Protein AF-A0A2M4CZS1-F1 (afdb_monomer_lite)

Organism: Anopheles darlingi (NCBI:txid43151)

Foldseek 3Di:
DDDDDDDDDDDDDDDPDDDDDPPDDPDDDPDPDPVVLVVLVVVVVVLVLVLLVLVLVLCLQQVCPDPSVVDPVSNVVSLVVSQVSVCVQPVPGDSVNSVLVVVLVVVLLVVQVVQQVVQVVVPPPPVRRDDRPPPCNVSNCVNVVVVVCPDDDDDDDDDDDDPDPPPVVVVSNVCVVVVVVVCCVSSVD

Structure (mmCIF, N/CA/C/O backbone):
data_AF-A0A2M4CZS1-F1
#
_entry.id   AF-A0A2M4CZS1-F1
#
loop_
_atom_site.group_PDB
_atom_site.id
_atom_site.type_symbol
_atom_site.label_atom_id
_atom_site.label_alt_id
_atom_site.label_comp_id
_atom_site.label_asym_id
_atom_site.label_entity_id
_atom_site.label_seq_id
_atom_site.pdbx_PDB_ins_code
_atom_site.Cartn_x
_atom_site.Cartn_y
_atom_site.Cartn_z
_atom_site.occupancy
_atom_site.B_iso_or_equiv
_atom_site.auth_seq_id
_atom_site.auth_comp_id
_atom_site.auth_asym_id
_atom_site.auth_atom_id
_atom_site.pdbx_PDB_model_num
ATOM 1 N N . PHE A 1 1 ? -10.534 39.619 77.910 1.00 43.78 1 PHE A N 1
ATOM 2 C CA . PHE A 1 1 ? -9.778 38.602 78.667 1.00 43.78 1 PHE A CA 1
ATOM 3 C C . PHE A 1 1 ? -9.755 37.305 77.876 1.00 43.78 1 PHE A C 1
ATOM 5 O O . PHE A 1 1 ? -10.811 36.725 77.668 1.00 43.78 1 PHE A O 1
ATOM 12 N N . GLY A 1 2 ? -8.582 36.882 77.400 1.00 42.78 2 GLY A N 1
ATOM 13 C CA . GLY A 1 2 ? -8.418 35.609 76.692 1.00 42.78 2 GLY A CA 1
ATOM 14 C C . GLY A 1 2 ? -7.082 35.503 75.950 1.00 42.78 2 GLY A C 1
ATOM 15 O O . GLY A 1 2 ? -6.986 36.039 74.859 1.00 42.78 2 GLY A O 1
ATOM 16 N N . LYS A 1 3 ? -6.108 34.819 76.586 1.00 47.56 3 LYS A N 1
ATOM 17 C CA . LYS A 1 3 ? -5.002 33.984 76.035 1.00 47.56 3 LYS A CA 1
ATOM 18 C C . LYS A 1 3 ? -4.147 34.631 74.917 1.00 47.56 3 LYS A C 1
ATOM 20 O O . LYS A 1 3 ? -4.638 34.819 73.819 1.00 47.56 3 LYS A O 1
ATOM 25 N N . GLN A 1 4 ? -2.895 35.079 75.075 1.00 46.97 4 GLN A N 1
ATOM 26 C CA . GLN A 1 4 ? -1.650 34.471 75.595 1.00 46.97 4 GLN A CA 1
ATOM 27 C C . GLN A 1 4 ? -1.352 33.023 75.151 1.00 46.97 4 GLN A C 1
ATOM 29 O O . GLN A 1 4 ? -2.181 32.141 75.354 1.00 46.97 4 GLN A O 1
ATOM 34 N N . HIS A 1 5 ? -0.105 32.837 74.672 1.00 37.91 5 HIS A N 1
ATOM 35 C CA . HIS A 1 5 ? 0.574 31.661 74.082 1.00 37.91 5 HIS A CA 1
ATOM 36 C C . HIS A 1 5 ? 0.287 31.422 72.584 1.00 37.91 5 HIS A C 1
ATOM 38 O O . HIS A 1 5 ? -0.862 31.385 72.176 1.00 37.91 5 HIS A O 1
ATOM 44 N N . CYS A 1 6 ? 1.287 31.315 71.697 1.00 47.03 6 CYS A N 1
ATOM 45 C CA . CYS A 1 6 ? 2.476 30.465 71.827 1.00 47.03 6 CYS A CA 1
ATOM 46 C C . CYS A 1 6 ? 3.812 31.128 71.438 1.00 47.03 6 CYS A C 1
ATOM 48 O O . CYS A 1 6 ? 3.918 31.905 70.492 1.00 47.03 6 CYS A O 1
ATOM 50 N N . HIS A 1 7 ? 4.832 30.731 72.196 1.00 35.72 7 HIS A N 1
ATOM 51 C CA . HIS A 1 7 ? 6.258 30.931 71.985 1.00 35.72 7 HIS A CA 1
ATOM 52 C C . HIS A 1 7 ? 6.814 30.122 70.799 1.00 35.72 7 HIS A C 1
ATOM 54 O O . HIS A 1 7 ? 6.301 29.060 70.458 1.00 35.72 7 HIS A O 1
ATOM 60 N N . SER A 1 8 ? 7.990 30.570 70.347 1.00 44.62 8 SER A N 1
ATOM 61 C CA . SER A 1 8 ? 9.059 29.779 69.723 1.00 44.62 8 SER A CA 1
ATOM 62 C C . SER A 1 8 ? 8.948 29.502 68.222 1.00 44.62 8 SER A C 1
ATOM 64 O O . SER A 1 8 ? 8.488 28.454 67.784 1.00 44.62 8 SER A O 1
ATOM 66 N N . VAL A 1 9 ? 9.515 30.407 67.423 1.00 47.22 9 VAL A N 1
ATOM 67 C CA . VAL A 1 9 ? 10.174 30.012 66.171 1.00 47.22 9 VAL A CA 1
ATOM 68 C C . VAL A 1 9 ? 11.673 29.969 66.434 1.00 47.22 9 VAL A C 1
ATOM 70 O O . VAL A 1 9 ? 12.367 30.987 66.435 1.00 47.22 9 VAL A O 1
ATOM 73 N N . ALA A 1 10 ? 12.158 28.765 66.732 1.00 53.81 10 ALA A N 1
ATOM 74 C CA . ALA A 1 10 ? 13.575 28.469 66.801 1.00 53.81 10 ALA A CA 1
ATOM 75 C C . ALA A 1 10 ? 14.205 28.733 65.426 1.00 53.81 10 ALA A C 1
ATOM 77 O O . ALA A 1 10 ? 13.889 28.075 64.436 1.00 53.81 10 ALA A O 1
ATOM 78 N N . LYS A 1 11 ? 15.105 29.718 65.375 1.00 53.25 11 LYS A N 1
ATOM 79 C CA . LYS A 1 11 ? 16.061 29.889 64.282 1.00 53.25 11 LYS A CA 1
ATOM 80 C C . LYS A 1 11 ? 17.027 28.708 64.327 1.00 53.25 11 LYS A C 1
ATOM 82 O O . LYS A 1 11 ? 17.933 28.695 65.153 1.00 53.25 11 LYS A O 1
ATOM 87 N N . LEU A 1 12 ? 16.842 27.736 63.442 1.00 52.12 12 LEU A N 1
ATOM 88 C CA . LEU A 1 12 ? 17.902 26.799 63.091 1.00 52.12 12 LEU A CA 1
ATOM 89 C C . LEU A 1 12 ? 18.577 27.318 61.826 1.00 52.12 12 LEU A C 1
ATOM 91 O O . LEU A 1 12 ? 18.019 27.305 60.732 1.00 52.12 12 LEU A O 1
ATOM 95 N N . HIS A 1 13 ? 19.769 27.859 62.037 1.00 48.97 13 HIS A N 1
ATOM 96 C CA . HIS A 1 13 ? 20.718 28.235 61.009 1.00 48.97 13 HIS A CA 1
ATOM 97 C C . HIS A 1 13 ? 21.756 27.110 60.887 1.00 48.97 13 HIS A C 1
ATOM 99 O O . HIS A 1 13 ? 22.272 26.660 61.909 1.00 48.97 13 HIS A O 1
ATOM 105 N N . LEU A 1 14 ? 22.075 26.775 59.628 1.00 41.12 14 LEU A N 1
ATOM 106 C CA . LEU A 1 14 ? 23.218 26.008 59.086 1.00 41.12 14 LEU A CA 1
ATOM 107 C C . LEU A 1 14 ? 23.029 24.491 58.864 1.00 41.12 14 LEU A C 1
ATOM 109 O O . LEU A 1 14 ? 22.363 23.849 59.672 1.00 41.12 14 LEU A O 1
ATOM 113 N N . PRO A 1 15 ? 23.686 23.884 57.842 1.00 49.59 15 PRO A N 1
ATOM 114 C CA . PRO A 1 15 ? 24.534 24.471 56.796 1.00 49.59 15 PRO A CA 1
ATOM 115 C C . PRO A 1 15 ? 24.087 24.179 55.348 1.00 49.59 15 PRO A C 1
ATOM 117 O O . PRO A 1 15 ? 23.401 23.214 55.016 1.00 49.59 15 PRO A O 1
ATOM 120 N N . ILE A 1 16 ? 24.565 25.059 54.475 1.00 56.69 16 ILE A N 1
ATOM 121 C CA . ILE A 1 16 ? 24.580 24.974 53.018 1.00 56.69 16 ILE A CA 1
ATOM 122 C C . ILE A 1 16 ? 25.540 23.842 52.623 1.00 56.69 16 ILE A C 1
ATOM 124 O O . ILE A 1 16 ? 26.728 24.097 52.541 1.00 56.69 16 ILE A O 1
ATOM 128 N N . THR A 1 17 ? 25.056 22.615 52.407 1.00 55.72 17 THR A N 1
ATOM 129 C CA . THR A 1 17 ? 25.733 21.561 51.610 1.00 55.72 17 THR A CA 1
ATOM 130 C C . THR A 1 17 ? 24.801 20.357 51.446 1.00 55.72 17 THR A C 1
ATOM 132 O O . THR A 1 17 ? 24.954 19.362 52.150 1.00 55.72 17 THR A O 1
ATOM 135 N N . ALA A 1 18 ? 23.814 20.425 50.547 1.00 56.03 18 ALA A N 1
ATOM 136 C CA . ALA A 1 18 ? 23.096 19.212 50.132 1.00 56.03 18 ALA A CA 1
ATOM 137 C C . ALA A 1 18 ? 22.335 19.299 48.798 1.00 56.03 18 ALA A C 1
ATOM 139 O O . ALA A 1 18 ? 21.438 18.496 48.604 1.00 56.03 18 ALA A O 1
ATOM 140 N N . VAL A 1 19 ? 22.633 20.212 47.863 1.00 54.72 19 VAL A N 1
ATOM 141 C CA . VAL A 1 19 ? 22.119 20.068 46.481 1.00 54.72 19 VAL A CA 1
ATOM 142 C C . VAL A 1 19 ? 23.099 20.685 45.484 1.00 54.72 19 VAL A C 1
ATOM 144 O O . VAL A 1 19 ? 22.868 21.759 44.939 1.00 54.72 19 VAL A O 1
ATOM 147 N N . PHE A 1 20 ? 24.229 20.020 45.255 1.00 47.03 20 PHE A N 1
ATOM 148 C CA . PHE A 1 20 ? 25.035 20.265 44.058 1.00 47.03 20 PHE A CA 1
ATOM 149 C C . PHE A 1 20 ? 25.823 19.006 43.699 1.00 47.03 20 PHE A C 1
ATOM 151 O O . PHE A 1 20 ? 26.903 18.779 44.228 1.00 47.03 20 PHE A O 1
ATOM 158 N N . CYS A 1 21 ? 25.231 18.159 42.856 1.00 49.62 21 CYS A N 1
ATOM 159 C CA . CYS A 1 21 ? 25.925 17.438 41.783 1.00 49.62 21 CYS A CA 1
ATOM 160 C C . CYS A 1 21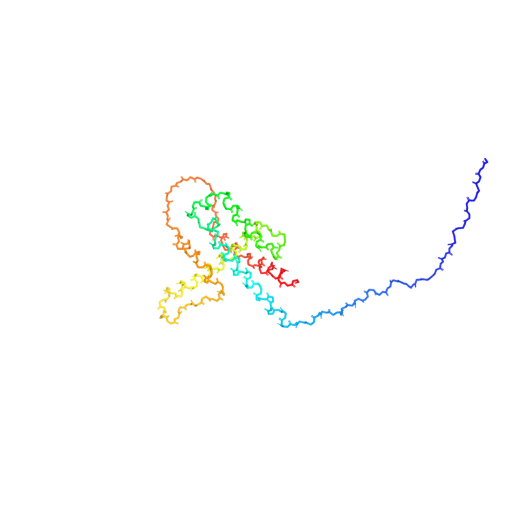 ? 24.897 16.627 40.974 1.00 49.62 21 CYS A C 1
ATOM 162 O O . CYS A 1 21 ? 24.871 15.402 41.016 1.00 49.62 21 CYS A O 1
ATOM 164 N N . LEU A 1 22 ? 24.051 17.299 40.187 1.00 46.72 22 LEU A N 1
ATOM 165 C CA . LEU A 1 22 ? 23.565 16.689 38.943 1.00 46.72 22 LEU A CA 1
ATOM 166 C C . LEU A 1 22 ? 24.654 16.888 37.877 1.00 46.72 22 LEU A C 1
ATOM 168 O O . LEU A 1 22 ? 24.440 17.516 36.845 1.00 46.72 22 LEU A O 1
ATOM 172 N N . GLN A 1 23 ? 25.849 16.359 38.151 1.00 45.16 23 GLN A N 1
ATOM 173 C CA . GLN A 1 23 ? 26.815 16.054 37.110 1.00 45.16 23 GLN A CA 1
ATOM 174 C C . GLN A 1 23 ? 26.411 14.692 36.547 1.00 45.16 23 GLN A C 1
ATOM 176 O O . GLN A 1 23 ? 26.605 13.650 37.165 1.00 45.16 23 GLN A O 1
ATOM 181 N N . THR A 1 24 ? 25.770 14.746 35.384 1.00 53.03 24 THR A N 1
ATOM 182 C CA . THR A 1 24 ? 25.966 13.823 34.262 1.00 53.03 24 THR A CA 1
ATOM 183 C C . THR A 1 24 ? 26.495 12.425 34.610 1.00 53.03 24 THR A C 1
ATOM 185 O O . THR A 1 24 ? 27.705 12.205 34.619 1.00 53.03 24 THR A O 1
ATOM 188 N N . ASN A 1 25 ? 25.598 11.442 34.709 1.00 46.66 25 ASN A N 1
ATOM 189 C CA . ASN A 1 25 ? 25.946 10.066 34.353 1.00 46.66 25 ASN A CA 1
ATOM 190 C C . ASN A 1 25 ? 25.542 9.814 32.893 1.00 46.66 25 ASN A C 1
ATOM 192 O O . ASN A 1 25 ? 24.503 9.239 32.585 1.00 46.66 25 ASN A O 1
ATOM 196 N N . LYS A 1 26 ? 26.411 10.266 31.976 1.00 51.53 26 LYS A N 1
ATOM 197 C CA . LYS A 1 26 ? 26.656 9.551 30.718 1.00 51.53 26 LYS A CA 1
ATOM 198 C C . LYS A 1 26 ? 27.330 8.232 31.099 1.00 51.53 26 LYS A C 1
ATOM 200 O O . LYS A 1 26 ? 28.545 8.214 31.252 1.00 51.53 26 LYS A O 1
ATOM 205 N N . SER A 1 27 ? 26.558 7.171 31.306 1.00 41.12 27 SER A N 1
ATOM 206 C CA . SER A 1 27 ? 26.997 5.764 31.382 1.00 41.12 27 SER A CA 1
ATOM 207 C C . SER A 1 27 ? 25.737 4.919 31.604 1.00 41.12 27 SER A C 1
ATOM 209 O O . SER A 1 27 ? 25.064 5.130 32.599 1.00 41.12 27 SER A O 1
ATOM 211 N N . GLN A 1 28 ? 25.288 4.010 30.744 1.00 44.59 28 GLN A N 1
ATOM 212 C CA . GLN A 1 28 ? 25.847 3.430 29.531 1.00 44.59 28 GLN A CA 1
ATOM 213 C C . GLN A 1 28 ? 24.774 3.416 28.433 1.00 44.59 28 GLN A C 1
ATOM 215 O O . GLN A 1 28 ? 23.658 2.956 28.651 1.00 44.59 28 GLN A O 1
ATOM 220 N N . ILE A 1 29 ? 25.140 3.867 27.233 1.00 49.28 29 ILE A N 1
ATOM 221 C CA . ILE A 1 29 ? 24.498 3.406 25.998 1.00 49.28 29 ILE A CA 1
ATOM 222 C C . ILE A 1 29 ? 24.772 1.894 25.941 1.00 49.28 29 ILE A C 1
ATOM 224 O O . ILE A 1 29 ? 25.952 1.522 25.938 1.00 49.28 29 ILE A O 1
ATOM 228 N N . PRO A 1 30 ? 23.757 1.009 25.945 1.00 45.78 30 PRO A N 1
ATOM 229 C CA . PRO A 1 30 ? 24.005 -0.412 25.786 1.00 45.78 30 PRO A CA 1
ATOM 230 C C . PRO A 1 30 ? 24.612 -0.655 24.410 1.00 45.78 30 PRO A C 1
ATOM 232 O O . PRO A 1 30 ? 24.172 -0.107 23.400 1.00 45.78 30 PRO A O 1
ATOM 235 N N . GLN A 1 31 ? 25.666 -1.459 24.413 1.00 44.09 31 GLN A N 1
ATOM 236 C CA . GLN A 1 31 ? 26.444 -1.859 23.253 1.00 44.09 31 GLN A CA 1
ATOM 237 C C . GLN A 1 31 ? 25.538 -2.250 22.077 1.00 44.09 31 GLN A C 1
ATOM 239 O O . GLN A 1 31 ? 24.692 -3.136 22.185 1.00 44.09 31 GLN A O 1
ATOM 244 N N . ASN A 1 32 ? 25.758 -1.580 20.948 1.00 54.53 32 ASN A N 1
ATOM 245 C CA . ASN A 1 32 ? 25.163 -1.844 19.646 1.00 54.53 32 ASN A CA 1
ATOM 246 C C . ASN A 1 32 ? 25.413 -3.311 19.235 1.00 54.53 32 ASN A C 1
ATOM 248 O O . ASN A 1 32 ? 26.485 -3.652 18.731 1.00 54.53 32 ASN A O 1
ATOM 252 N N . ASN A 1 33 ? 24.442 -4.193 19.490 1.00 56.31 33 ASN A N 1
ATOM 253 C CA . ASN A 1 33 ? 24.575 -5.629 19.269 1.00 56.31 33 ASN A CA 1
ATOM 254 C C . ASN A 1 33 ? 23.971 -5.994 17.902 1.00 56.31 33 ASN A C 1
ATOM 256 O O . ASN A 1 33 ? 22.756 -6.109 17.749 1.00 56.31 33 ASN A O 1
ATOM 260 N N . LYS A 1 34 ? 24.822 -6.190 16.884 1.00 57.84 34 LYS A N 1
ATOM 261 C CA . LYS A 1 34 ? 24.433 -6.529 15.492 1.00 57.84 34 LYS A CA 1
ATOM 262 C C . LYS A 1 34 ? 23.417 -7.683 15.361 1.00 57.84 34 LYS A C 1
ATOM 264 O O . LYS A 1 34 ? 22.728 -7.754 14.345 1.00 57.84 34 LYS A O 1
ATOM 269 N N . MET A 1 35 ? 23.328 -8.584 16.345 1.00 55.78 35 MET A N 1
ATOM 270 C CA . MET A 1 35 ? 22.361 -9.694 16.357 1.00 55.78 35 MET A CA 1
ATOM 271 C C . MET A 1 35 ? 20.910 -9.245 16.576 1.00 55.78 35 MET A C 1
ATOM 273 O O . MET A 1 35 ? 20.012 -9.806 15.954 1.00 55.78 35 MET A O 1
ATOM 277 N N . ASP A 1 36 ? 20.681 -8.213 17.385 1.00 67.75 36 ASP A N 1
ATOM 278 C CA . ASP A 1 36 ? 19.337 -7.725 17.722 1.00 67.75 36 ASP A CA 1
ATOM 279 C C . ASP A 1 36 ? 18.715 -6.932 16.555 1.00 67.75 36 ASP A C 1
ATOM 281 O O . ASP A 1 36 ? 17.579 -7.153 16.133 1.00 67.75 36 ASP A O 1
ATOM 285 N N . GLN A 1 37 ? 19.534 -6.116 15.885 1.00 69.56 37 GLN A N 1
ATOM 286 C CA . GLN A 1 37 ? 19.114 -5.345 14.708 1.00 69.56 37 GLN A CA 1
ATOM 287 C C . GLN A 1 37 ? 18.741 -6.213 13.502 1.00 69.56 37 GLN A C 1
ATOM 289 O O . GLN A 1 37 ? 17.918 -5.807 12.682 1.00 69.56 37 GLN A O 1
ATOM 294 N N . LYS A 1 38 ? 19.348 -7.398 13.358 1.00 79.06 38 LYS A N 1
ATOM 295 C CA . LYS A 1 38 ? 19.010 -8.325 12.270 1.00 79.06 38 LYS A CA 1
ATOM 296 C C . LYS A 1 38 ? 17.605 -8.904 12.458 1.00 79.06 38 LYS A C 1
ATOM 298 O O . LYS A 1 38 ? 16.851 -8.947 11.493 1.00 79.06 38 LYS A O 1
ATOM 303 N N . SER A 1 39 ? 17.264 -9.301 13.685 1.00 81.81 39 SER A N 1
ATOM 304 C CA . SER A 1 39 ? 15.942 -9.840 14.030 1.00 81.81 39 SER A CA 1
ATOM 305 C C . SER A 1 39 ? 14.836 -8.810 13.780 1.00 81.81 39 SER A C 1
ATOM 307 O O . SER A 1 39 ? 13.844 -9.101 13.115 1.00 81.81 39 SER A O 1
ATOM 309 N N . ARG A 1 40 ? 15.070 -7.561 14.202 1.00 80.12 40 ARG A N 1
ATOM 310 C CA . ARG A 1 40 ? 14.132 -6.448 13.999 1.00 80.12 40 ARG A CA 1
ATOM 311 C C . ARG A 1 40 ? 13.870 -6.128 12.526 1.00 80.12 40 ARG A C 1
ATOM 313 O O . ARG A 1 40 ? 12.735 -5.893 12.130 1.00 80.12 40 ARG A O 1
ATOM 320 N N . LYS A 1 41 ? 14.913 -6.135 11.693 1.00 83.81 41 LYS A N 1
ATOM 321 C CA . LYS A 1 41 ? 14.758 -5.915 10.244 1.00 83.81 41 LYS A CA 1
ATOM 322 C C . LYS A 1 41 ? 13.950 -7.024 9.577 1.00 83.81 41 LYS A C 1
ATOM 324 O O . LYS A 1 41 ? 13.241 -6.761 8.610 1.00 83.81 41 LYS A O 1
ATOM 329 N N . GLU A 1 42 ? 14.069 -8.255 10.061 1.00 89.00 42 GLU A N 1
ATOM 330 C CA . GLU A 1 42 ? 13.302 -9.375 9.521 1.00 89.00 42 GLU A CA 1
ATOM 331 C C . GLU A 1 42 ? 11.825 -9.291 9.921 1.00 89.00 42 GLU A C 1
ATOM 333 O O . GLU A 1 42 ? 10.957 -9.485 9.071 1.00 89.00 42 GLU A O 1
ATOM 338 N N . SER A 1 43 ? 11.520 -8.911 11.167 1.00 87.75 43 SER A N 1
ATOM 339 C CA . SER A 1 43 ? 10.132 -8.704 11.599 1.00 87.75 43 SER A CA 1
ATOM 340 C C . SER A 1 43 ? 9.457 -7.548 10.858 1.00 87.75 43 SER A C 1
ATOM 342 O O . SER A 1 43 ? 8.301 -7.672 10.455 1.00 87.75 43 SER A O 1
ATOM 344 N N . GLU A 1 44 ? 10.184 -6.460 10.589 1.00 87.56 44 GLU A N 1
ATOM 345 C CA . GLU A 1 44 ? 9.688 -5.359 9.758 1.00 87.56 44 GLU A CA 1
ATOM 346 C C . GLU A 1 44 ? 9.367 -5.836 8.336 1.00 87.56 44 GLU A C 1
ATOM 348 O O . GLU A 1 44 ? 8.277 -5.582 7.823 1.00 87.56 44 GLU A O 1
ATOM 353 N N . LYS A 1 45 ? 10.284 -6.570 7.694 1.00 90.81 45 LYS A N 1
ATOM 354 C CA . LYS A 1 45 ? 10.036 -7.131 6.358 1.00 90.81 45 LYS A CA 1
ATOM 355 C C . LYS A 1 45 ? 8.807 -8.030 6.343 1.00 90.81 45 LYS A C 1
ATOM 357 O O . LYS A 1 45 ? 7.979 -7.908 5.442 1.00 90.81 45 LYS A O 1
ATOM 362 N N . GLN A 1 46 ? 8.679 -8.905 7.336 1.00 92.38 46 GLN A N 1
ATOM 363 C CA . GLN A 1 46 ? 7.538 -9.802 7.451 1.00 92.38 46 GLN A CA 1
ATOM 364 C C . GLN A 1 46 ? 6.227 -9.021 7.589 1.00 92.38 46 GLN A C 1
ATOM 366 O O . GLN A 1 46 ? 5.272 -9.289 6.861 1.00 92.38 46 GLN A O 1
ATOM 371 N N . PHE A 1 47 ? 6.208 -7.982 8.426 1.00 93.12 47 PHE A N 1
ATOM 372 C CA . PHE A 1 47 ? 5.050 -7.105 8.555 1.00 93.12 47 PHE A CA 1
ATOM 373 C C . PHE A 1 47 ? 4.674 -6.431 7.235 1.00 93.12 47 PHE A C 1
ATOM 375 O O . PHE A 1 47 ? 3.504 -6.430 6.860 1.00 93.12 47 PHE A O 1
ATOM 382 N N . ILE A 1 48 ? 5.646 -5.865 6.512 1.00 93.62 48 ILE A N 1
ATOM 383 C CA . ILE A 1 48 ? 5.379 -5.206 5.228 1.00 93.62 48 ILE A CA 1
ATOM 384 C C . ILE A 1 48 ? 4.777 -6.194 4.224 1.00 93.62 48 ILE A C 1
ATOM 386 O O . ILE A 1 48 ? 3.820 -5.833 3.541 1.00 93.62 48 ILE A O 1
ATOM 390 N N . LYS A 1 49 ? 5.272 -7.437 4.167 1.00 94.56 49 LYS A N 1
ATOM 391 C CA . LYS A 1 49 ? 4.691 -8.480 3.307 1.00 94.56 49 LYS A CA 1
ATOM 392 C C . LYS A 1 49 ? 3.244 -8.778 3.669 1.00 94.56 49 LYS A C 1
ATOM 394 O O . LYS A 1 49 ? 2.381 -8.757 2.798 1.00 94.56 49 LYS A O 1
ATOM 399 N N . GLU A 1 50 ? 2.963 -9.010 4.946 1.00 95.69 50 GLU A N 1
ATOM 400 C CA . GLU A 1 50 ? 1.604 -9.285 5.422 1.00 95.69 50 GLU A CA 1
ATOM 401 C C . GL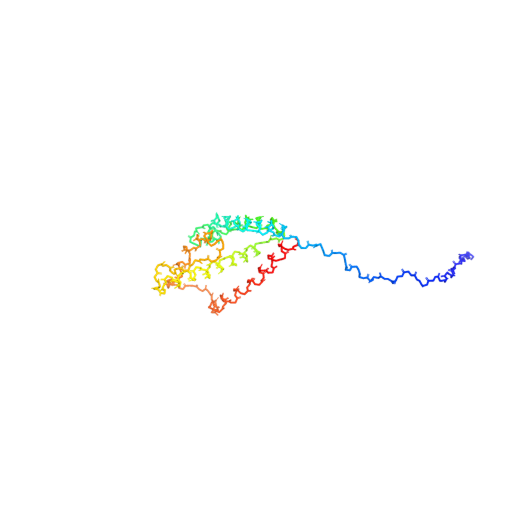U A 1 50 ? 0.663 -8.100 5.189 1.00 95.69 50 GLU A C 1
ATOM 403 O O . GLU A 1 50 ? -0.487 -8.280 4.794 1.00 95.69 50 GLU A O 1
ATOM 408 N N . PHE A 1 51 ? 1.158 -6.877 5.380 1.00 96.38 51 PHE A N 1
ATOM 409 C CA . PHE A 1 51 ? 0.402 -5.660 5.123 1.00 96.38 51 PHE A CA 1
ATOM 410 C C . PHE A 1 51 ? 0.066 -5.505 3.633 1.00 96.38 51 PHE A C 1
ATOM 412 O O . PHE A 1 51 ? -1.071 -5.178 3.294 1.00 96.38 51 PHE A O 1
ATOM 419 N N . ILE A 1 52 ? 1.024 -5.773 2.736 1.00 96.94 52 ILE A N 1
ATOM 420 C CA . ILE A 1 52 ? 0.797 -5.762 1.283 1.00 96.94 52 ILE A CA 1
ATOM 421 C C . ILE A 1 52 ? -0.184 -6.867 0.880 1.00 96.94 52 ILE A C 1
ATOM 423 O O . ILE A 1 52 ? -1.088 -6.609 0.087 1.00 96.94 52 ILE A O 1
ATOM 427 N N . GLN A 1 53 ? -0.060 -8.063 1.454 1.00 97.06 53 GLN A N 1
ATOM 428 C CA . GLN A 1 53 ? -0.970 -9.175 1.189 1.00 97.06 53 GLN A CA 1
ATOM 429 C C . GLN A 1 53 ? -2.409 -8.837 1.603 1.00 97.06 53 GLN A C 1
ATOM 431 O O . GLN A 1 53 ? -3.331 -8.988 0.803 1.00 97.06 53 GLN A O 1
ATOM 436 N N . LEU A 1 54 ? -2.606 -8.291 2.806 1.00 97.50 54 LEU A N 1
ATOM 437 C CA . LEU A 1 54 ? -3.922 -7.842 3.265 1.00 97.50 54 LEU A CA 1
ATOM 438 C C . LEU A 1 54 ? -4.488 -6.733 2.367 1.00 97.50 54 LEU A C 1
ATOM 440 O O . LEU A 1 54 ? -5.679 -6.705 2.062 1.00 97.50 54 LEU A O 1
ATOM 444 N N . TYR A 1 55 ? -3.630 -5.817 1.918 1.00 97.44 55 TYR A N 1
ATOM 445 C CA . TYR A 1 55 ? -4.008 -4.766 0.982 1.00 97.44 55 TYR A CA 1
ATOM 446 C C . TYR A 1 55 ? -4.434 -5.330 -0.382 1.00 97.44 55 TYR A C 1
ATOM 448 O O . TYR A 1 55 ? -5.446 -4.888 -0.929 1.00 97.44 55 TYR A O 1
ATOM 456 N N . ARG A 1 56 ? -3.741 -6.352 -0.898 1.00 96.25 56 ARG A N 1
ATOM 457 C CA . ARG A 1 56 ? -4.113 -7.071 -2.126 1.00 96.25 56 ARG A CA 1
ATOM 458 C C . ARG A 1 56 ? -5.502 -7.702 -2.017 1.00 96.25 56 ARG A C 1
ATOM 460 O O . ARG A 1 56 ? -6.284 -7.606 -2.961 1.00 96.25 56 ARG A O 1
ATOM 467 N N . GLU A 1 57 ? -5.827 -8.278 -0.863 1.00 96.06 57 GLU A N 1
ATOM 468 C CA . GLU A 1 57 ? -7.126 -8.901 -0.555 1.00 96.06 57 GLU A CA 1
ATOM 469 C C . GLU A 1 57 ? -8.282 -7.904 -0.374 1.00 96.06 57 GLU A C 1
ATOM 471 O O . GLU A 1 57 ? -9.434 -8.320 -0.270 1.00 96.06 57 GLU A O 1
ATOM 476 N N . CYS A 1 58 ? -7.994 -6.601 -0.365 1.00 95.81 58 CYS A N 1
ATOM 477 C CA . CYS A 1 58 ? -8.975 -5.529 -0.212 1.00 95.81 58 CYS A CA 1
ATOM 478 C C . CYS A 1 58 ? -9.150 -4.730 -1.523 1.00 95.81 58 CYS A C 1
ATOM 480 O O . CYS A 1 58 ? -8.726 -3.566 -1.592 1.00 95.81 58 CYS A O 1
ATOM 482 N N . PRO A 1 59 ? -9.754 -5.304 -2.587 1.00 94.31 59 PRO A N 1
ATOM 483 C CA . PRO A 1 59 ? -9.947 -4.617 -3.867 1.00 94.31 59 PRO A CA 1
ATOM 484 C C . PRO A 1 59 ? -10.779 -3.333 -3.749 1.00 94.31 59 PRO A C 1
ATOM 486 O O . PRO A 1 59 ? -10.622 -2.433 -4.569 1.00 94.31 59 PRO A O 1
ATOM 489 N N . GLU A 1 60 ? -11.591 -3.190 -2.703 1.00 95.50 60 GLU A N 1
ATOM 490 C CA . GLU A 1 60 ? -12.356 -1.982 -2.374 1.00 95.50 60 GLU A CA 1
ATOM 491 C C . GLU A 1 60 ? -11.464 -0.750 -2.160 1.00 95.50 60 GLU A C 1
ATOM 493 O O . GLU A 1 60 ? -11.915 0.385 -2.294 1.00 95.50 60 GLU A O 1
ATOM 498 N N . VAL A 1 61 ? -10.195 -0.959 -1.796 1.00 94.62 61 VAL A N 1
ATOM 499 C CA . VAL A 1 61 ? -9.249 0.119 -1.482 1.00 94.62 61 VAL A CA 1
ATOM 500 C C . VAL A 1 61 ? -8.442 0.536 -2.707 1.00 94.62 61 VAL A C 1
ATOM 502 O O . VAL A 1 61 ? -8.053 1.699 -2.820 1.00 94.62 61 VAL A O 1
ATOM 505 N N . TRP A 1 62 ? -8.156 -0.399 -3.613 1.00 93.69 62 TRP A N 1
ATOM 506 C CA . TRP A 1 62 ? -7.236 -0.156 -4.723 1.00 93.69 62 TRP A CA 1
ATOM 507 C C . TRP A 1 62 ? -7.885 -0.263 -6.095 1.00 93.69 62 TRP A C 1
ATOM 509 O O . TRP A 1 62 ? -7.636 0.595 -6.933 1.00 93.69 62 TRP A O 1
ATOM 519 N N . LYS A 1 63 ? -8.785 -1.221 -6.327 1.00 92.00 63 LYS A N 1
ATOM 520 C CA . LYS A 1 63 ? -9.343 -1.507 -7.651 1.00 92.00 63 LYS A CA 1
ATOM 521 C C . LYS A 1 63 ? -10.484 -0.549 -8.011 1.00 92.00 63 LYS A C 1
ATOM 523 O O . LYS A 1 63 ? -11.654 -0.878 -7.836 1.00 92.00 63 LYS A O 1
ATOM 528 N N . VAL A 1 64 ? -10.139 0.598 -8.604 1.00 90.12 64 VAL A N 1
ATOM 529 C CA . VAL A 1 64 ? -11.061 1.706 -8.961 1.00 90.12 64 VAL A CA 1
ATOM 530 C C . VAL A 1 64 ? -12.276 1.252 -9.782 1.00 90.12 64 VAL A C 1
ATOM 532 O O . VAL A 1 64 ? -13.382 1.750 -9.594 1.00 90.12 64 VAL A O 1
ATOM 535 N N . LYS A 1 65 ? -12.089 0.276 -10.678 1.00 87.69 65 LYS A N 1
ATOM 536 C CA . LYS A 1 65 ? -13.158 -0.255 -11.541 1.00 87.69 65 LYS A CA 1
ATOM 537 C C . LYS A 1 65 ? -14.111 -1.232 -10.843 1.00 87.69 65 LYS A C 1
ATOM 539 O O . LYS A 1 65 ? -15.104 -1.619 -11.446 1.00 87.69 65 LYS A O 1
ATOM 544 N N . SER A 1 66 ? -13.815 -1.666 -9.619 1.00 88.44 66 SER A N 1
ATOM 545 C CA . SER A 1 66 ? -14.684 -2.591 -8.888 1.00 88.44 66 SER A CA 1
ATOM 546 C C . SER A 1 66 ? -15.880 -1.864 -8.271 1.00 88.44 66 SER A C 1
ATOM 548 O O . SER A 1 66 ? -15.761 -0.730 -7.806 1.00 88.44 66 SER A O 1
ATOM 550 N N . ASP A 1 67 ? -17.029 -2.533 -8.188 1.00 89.69 67 ASP A N 1
ATOM 551 C CA . ASP A 1 67 ? -18.196 -1.972 -7.494 1.00 89.69 67 ASP A CA 1
ATOM 552 C C . ASP A 1 67 ? -17.929 -1.772 -5.997 1.00 89.69 67 ASP A C 1
ATOM 554 O O . ASP A 1 67 ? -18.418 -0.821 -5.389 1.00 89.69 67 ASP A O 1
ATOM 558 N N . GLY A 1 68 ? -17.080 -2.624 -5.412 1.00 87.56 68 GLY A N 1
ATOM 559 C CA . GLY A 1 68 ? -16.630 -2.493 -4.027 1.00 87.56 68 GLY A CA 1
ATOM 560 C C . GLY A 1 68 ? -15.867 -1.196 -3.752 1.00 87.56 68 GLY A C 1
ATOM 561 O O . GLY A 1 68 ? -15.971 -0.661 -2.654 1.00 87.56 68 GLY A O 1
ATOM 562 N N . TYR A 1 69 ? -15.158 -0.647 -4.743 1.00 90.62 69 TYR A N 1
ATOM 563 C CA . TYR A 1 69 ? -14.467 0.637 -4.607 1.00 90.62 69 TYR A CA 1
ATOM 564 C C . TYR A 1 69 ? -15.434 1.824 -4.525 1.00 90.62 69 TYR A C 1
ATOM 566 O O . TYR A 1 69 ? -15.170 2.792 -3.808 1.00 90.62 69 TYR A O 1
ATOM 574 N N . LYS A 1 70 ? -16.566 1.749 -5.238 1.00 90.81 70 LYS A N 1
ATOM 575 C CA . LYS A 1 70 ? -17.618 2.780 -5.227 1.00 90.81 70 LYS A CA 1
ATOM 576 C C . LYS A 1 70 ? -18.432 2.748 -3.931 1.00 90.81 70 LYS A C 1
ATOM 578 O O . LYS A 1 70 ? -18.900 3.789 -3.473 1.00 90.81 70 LYS A O 1
ATOM 583 N N . ASP A 1 71 ? -18.571 1.573 -3.324 1.00 95.38 71 ASP A N 1
ATOM 584 C CA . ASP A 1 71 ? -19.274 1.387 -2.057 1.00 95.38 71 ASP A CA 1
ATOM 585 C C . ASP A 1 71 ? -18.450 1.921 -0.872 1.00 95.38 71 ASP A C 1
ATOM 587 O O . ASP A 1 71 ? -17.446 1.343 -0.444 1.00 95.38 71 ASP A O 1
ATOM 591 N N . ARG A 1 72 ? -18.909 3.042 -0.302 1.00 94.50 72 ARG A N 1
ATOM 592 C CA . ARG A 1 72 ? -18.270 3.686 0.854 1.00 94.50 72 ARG A CA 1
ATOM 593 C C . ARG A 1 72 ? -18.161 2.751 2.060 1.00 94.50 72 ARG A C 1
ATOM 595 O O . ARG A 1 72 ? -17.121 2.750 2.713 1.00 94.50 72 ARG A O 1
ATOM 602 N N . ASN A 1 73 ? -19.195 1.962 2.349 1.00 95.81 73 ASN A N 1
ATOM 603 C CA . ASN A 1 73 ? -19.228 1.114 3.539 1.00 95.81 73 ASN A CA 1
ATOM 604 C C . ASN A 1 73 ? -18.229 -0.034 3.412 1.00 95.81 73 ASN A C 1
ATOM 606 O O . ASN A 1 73 ? -17.476 -0.303 4.347 1.00 95.81 73 ASN A O 1
ATOM 610 N N . LYS A 1 74 ? -18.174 -0.675 2.240 1.00 95.25 74 LYS A N 1
ATOM 611 C CA . LYS A 1 74 ? -17.191 -1.732 1.970 1.00 95.25 74 LYS A CA 1
ATOM 612 C C . LYS A 1 74 ? -15.764 -1.195 2.023 1.00 95.25 74 LYS A C 1
ATOM 614 O O . LYS A 1 74 ? -14.898 -1.811 2.641 1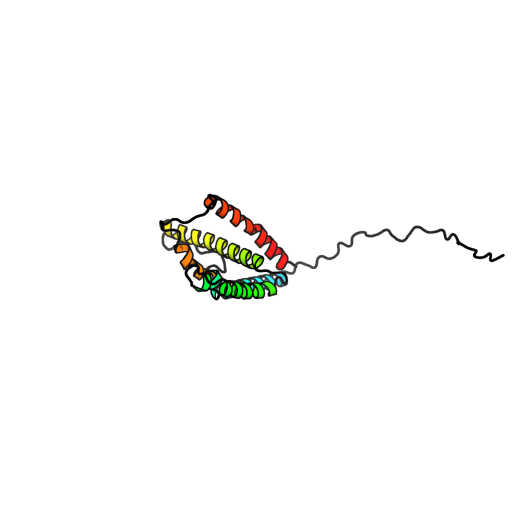.00 95.25 74 LYS A O 1
ATOM 619 N N . ARG A 1 75 ? -15.530 -0.005 1.463 1.00 94.75 75 ARG A N 1
ATOM 620 C CA . ARG A 1 75 ? -14.226 0.659 1.539 1.00 94.75 75 ARG A CA 1
ATOM 621 C C . ARG A 1 75 ? -13.832 0.985 2.979 1.00 94.75 75 ARG A C 1
ATOM 623 O O . ARG A 1 75 ? -12.702 0.711 3.371 1.00 94.75 75 ARG A O 1
ATOM 630 N N . ASP A 1 76 ? -14.743 1.522 3.787 1.00 95.75 76 ASP A N 1
ATOM 631 C CA . ASP A 1 76 ? -14.474 1.823 5.198 1.00 95.75 76 ASP A CA 1
ATOM 632 C C . ASP A 1 76 ? -14.185 0.547 6.016 1.00 95.75 76 ASP A C 1
ATOM 634 O O . ASP A 1 76 ? -13.245 0.535 6.812 1.00 95.75 76 ASP A O 1
ATOM 638 N N . GLN A 1 77 ? -14.896 -0.557 5.755 1.00 96.81 77 GLN A N 1
ATOM 639 C CA . GLN A 1 77 ? -14.604 -1.867 6.354 1.00 96.81 77 GLN A CA 1
ATOM 640 C C . GLN A 1 77 ? -13.226 -2.406 5.949 1.00 96.81 77 GLN A C 1
ATOM 642 O O . GLN A 1 77 ? -12.501 -2.949 6.783 1.00 96.81 77 GLN A O 1
ATOM 647 N N . ALA A 1 78 ? -12.837 -2.247 4.684 1.00 96.94 78 ALA A N 1
ATOM 648 C CA . ALA A 1 78 ? -11.524 -2.660 4.206 1.00 96.94 78 ALA A CA 1
ATOM 649 C C . ALA A 1 78 ? -10.392 -1.833 4.845 1.00 96.94 78 ALA A C 1
ATOM 651 O O . ALA A 1 78 ? -9.403 -2.392 5.322 1.00 96.94 78 ALA A O 1
ATOM 652 N N . TYR A 1 79 ? -10.563 -0.510 4.956 1.00 96.69 79 TYR A N 1
ATOM 653 C CA . TYR A 1 79 ? -9.623 0.342 5.690 1.00 96.69 79 TYR A CA 1
ATOM 654 C C . TYR A 1 79 ? -9.516 -0.047 7.167 1.00 96.69 79 TYR A C 1
ATOM 656 O O . TYR A 1 79 ? -8.414 -0.025 7.706 1.00 96.69 79 TYR A O 1
ATOM 664 N N . LEU A 1 80 ? -10.613 -0.447 7.816 1.00 97.25 80 LEU A N 1
ATOM 665 C CA . LEU A 1 80 ? -10.578 -0.904 9.207 1.00 97.25 80 LEU A CA 1
ATOM 666 C C . LEU A 1 80 ? -9.673 -2.133 9.388 1.00 97.25 80 LEU A C 1
ATOM 668 O O . LEU A 1 80 ? -8.897 -2.175 10.342 1.00 97.25 80 LEU A O 1
ATOM 672 N N . LYS A 1 81 ? -9.707 -3.097 8.457 1.00 97.56 81 LYS A N 1
ATOM 673 C CA . LYS A 1 81 ? -8.795 -4.257 8.475 1.00 97.56 81 LYS A CA 1
ATOM 674 C C . LYS A 1 81 ? -7.330 -3.816 8.412 1.00 97.56 81 LYS A C 1
ATOM 676 O O . LYS A 1 81 ? -6.516 -4.266 9.214 1.00 97.56 81 LYS A O 1
ATOM 681 N N . LEU A 1 82 ? -7.010 -2.897 7.500 1.00 97.12 82 LEU A N 1
ATOM 682 C CA . LEU A 1 82 ? -5.655 -2.364 7.336 1.00 97.12 82 LEU A CA 1
ATOM 683 C C . LEU A 1 82 ? -5.184 -1.565 8.559 1.00 97.12 82 LEU A C 1
ATOM 685 O O . LEU A 1 82 ? -4.029 -1.688 8.961 1.00 97.12 82 LEU A O 1
ATOM 689 N N . VAL A 1 83 ? -6.070 -0.773 9.170 1.00 96.94 83 VAL A N 1
ATOM 690 C CA . VAL A 1 83 ? -5.780 -0.034 10.409 1.00 96.94 83 VAL A CA 1
ATOM 691 C C . VAL A 1 83 ? -5.490 -0.999 11.550 1.00 96.94 83 VAL A C 1
ATOM 693 O O . VAL A 1 83 ? -4.499 -0.820 12.248 1.00 96.94 83 VAL A O 1
ATOM 696 N N . ASN A 1 84 ? -6.296 -2.049 11.716 1.00 96.75 84 ASN A N 1
ATOM 697 C CA . ASN A 1 84 ? -6.063 -3.052 12.755 1.00 96.75 84 ASN A CA 1
ATOM 698 C C . ASN A 1 84 ? -4.704 -3.740 12.588 1.00 96.75 84 ASN A C 1
ATOM 700 O O . ASN A 1 84 ? -4.008 -3.929 13.579 1.00 96.75 84 ASN A O 1
ATOM 704 N N . LYS A 1 85 ? -4.288 -4.029 11.347 1.00 94.81 85 LYS A N 1
ATOM 705 C CA . LYS A 1 85 ? -2.946 -4.558 11.076 1.00 94.81 85 LYS A CA 1
ATOM 706 C C . LYS A 1 85 ? -1.853 -3.546 11.430 1.00 94.81 85 LYS A C 1
ATOM 708 O O . LYS A 1 85 ? -0.867 -3.908 12.057 1.00 94.81 85 LYS A O 1
ATOM 713 N N . MET A 1 86 ? -2.031 -2.267 11.089 1.00 91.69 86 MET A N 1
ATOM 714 C CA . MET A 1 86 ? -1.075 -1.208 11.448 1.00 91.69 86 MET A CA 1
ATOM 715 C C . MET A 1 86 ? -0.940 -1.022 12.969 1.00 91.69 86 MET A C 1
ATOM 717 O O . MET A 1 86 ? 0.152 -0.736 13.460 1.00 91.69 86 MET A O 1
ATOM 721 N N . LYS A 1 87 ? -2.027 -1.243 13.718 1.00 92.56 87 LYS A N 1
ATOM 722 C CA . LYS A 1 87 ? -2.055 -1.138 15.183 1.00 92.56 87 LYS A CA 1
ATOM 723 C C . LYS A 1 87 ? -1.206 -2.162 15.923 1.00 92.56 87 LYS A C 1
ATOM 725 O O . LYS A 1 87 ? -0.906 -1.942 17.091 1.00 92.56 87 LYS A O 1
ATOM 730 N N . GLU A 1 88 ? -0.783 -3.235 15.257 1.00 89.19 88 GLU A N 1
ATOM 731 C CA . GLU A 1 88 ? 0.206 -4.166 15.812 1.00 89.19 88 GLU A CA 1
ATOM 732 C C . GLU A 1 88 ? 1.561 -3.477 16.075 1.00 89.19 88 GLU A C 1
ATOM 734 O O . GLU A 1 88 ? 2.297 -3.916 16.954 1.00 89.19 88 GLU A O 1
ATOM 739 N N . PHE A 1 89 ? 1.866 -2.384 15.360 1.00 82.75 89 PHE A N 1
ATOM 740 C CA . PHE A 1 89 ? 3.092 -1.592 15.528 1.00 82.75 89 PHE A CA 1
ATOM 741 C C . PHE A 1 89 ? 2.840 -0.203 16.107 1.00 82.75 89 PHE A C 1
ATOM 743 O O . PHE A 1 89 ? 3.574 0.227 16.991 1.00 82.75 89 PHE A O 1
ATOM 750 N N . ASP A 1 90 ? 1.811 0.496 15.624 1.00 84.81 90 ASP A N 1
ATOM 751 C CA . ASP A 1 90 ? 1.426 1.815 16.126 1.00 84.81 90 ASP A CA 1
ATOM 752 C C . ASP A 1 90 ? 0.006 1.767 16.705 1.00 84.81 90 ASP A C 1
ATOM 754 O O . ASP A 1 90 ? -0.964 1.885 15.951 1.00 84.81 90 ASP A O 1
ATOM 758 N N . PRO A 1 91 ? -0.157 1.643 18.034 1.00 90.50 91 PRO A N 1
ATOM 759 C CA . PRO A 1 91 ? -1.471 1.625 18.676 1.00 90.50 91 PRO A CA 1
ATOM 760 C C . PRO A 1 91 ? -2.349 2.844 18.344 1.00 90.50 91 PRO A C 1
ATOM 762 O O . PRO A 1 91 ? -3.580 2.747 18.386 1.00 90.50 91 PRO A O 1
ATOM 765 N N . CYS A 1 92 ? -1.732 3.976 17.986 1.00 88.31 92 CYS A N 1
ATOM 766 C CA . CYS A 1 92 ? -2.401 5.217 17.608 1.00 88.31 92 CYS A CA 1
ATOM 767 C C . CYS A 1 92 ? -2.721 5.301 16.107 1.00 88.31 92 CYS A C 1
ATOM 769 O O . CYS A 1 92 ? -3.269 6.311 15.665 1.00 88.31 92 CYS A O 1
ATOM 771 N N . ALA A 1 93 ? -2.416 4.262 15.321 1.00 91.31 93 ALA A N 1
ATOM 772 C CA . ALA A 1 93 ? -2.656 4.259 13.888 1.00 91.31 93 ALA A CA 1
ATOM 773 C C . ALA A 1 93 ? -4.134 4.485 13.558 1.00 91.31 93 ALA A C 1
ATOM 775 O O . ALA A 1 93 ? -5.039 3.819 14.077 1.00 91.31 93 ALA A O 1
ATOM 776 N N . ASP A 1 94 ? -4.357 5.397 12.618 1.00 92.31 94 ASP A N 1
ATOM 777 C CA . ASP A 1 94 ? -5.663 5.732 12.086 1.00 92.31 94 ASP A CA 1
ATOM 778 C C . ASP A 1 94 ? -5.724 5.493 10.566 1.00 92.31 94 ASP A C 1
ATOM 780 O O . ASP A 1 94 ? -4.790 4.998 9.918 1.00 92.31 94 ASP A O 1
ATOM 784 N N . LYS A 1 95 ? -6.868 5.837 9.970 1.00 93.56 95 LYS A N 1
ATOM 785 C CA . LYS A 1 95 ? -7.079 5.707 8.525 1.00 93.56 95 LYS A CA 1
ATOM 786 C C . LYS A 1 95 ? -6.104 6.574 7.716 1.00 93.56 95 LYS A C 1
ATOM 788 O O . LYS A 1 95 ? -5.738 6.182 6.607 1.00 93.56 95 LYS A O 1
ATOM 793 N N . ASN A 1 96 ? -5.676 7.722 8.244 1.00 90.00 96 ASN A N 1
ATOM 794 C CA . ASN A 1 96 ? -4.753 8.626 7.566 1.00 90.00 96 ASN A CA 1
ATOM 795 C C . ASN A 1 96 ? -3.332 8.046 7.520 1.00 90.00 96 ASN A C 1
ATOM 797 O O . ASN A 1 96 ? -2.703 8.051 6.459 1.00 90.00 96 ASN A O 1
ATOM 801 N N . THR A 1 97 ? -2.864 7.450 8.619 1.00 89.44 97 THR A N 1
ATOM 802 C CA . THR A 1 97 ? -1.601 6.700 8.684 1.00 89.44 97 THR A CA 1
ATOM 803 C C . THR A 1 97 ? -1.564 5.597 7.628 1.00 89.44 97 THR A C 1
ATOM 805 O O . THR A 1 97 ? -0.612 5.496 6.849 1.00 89.44 97 THR A O 1
ATOM 808 N N . VAL A 1 98 ? -2.635 4.803 7.532 1.00 93.50 98 VAL A N 1
ATOM 809 C CA . VAL A 1 98 ? -2.759 3.744 6.518 1.00 93.50 98 VAL A CA 1
ATOM 810 C C . VAL A 1 98 ? -2.787 4.318 5.103 1.00 93.50 98 VAL A C 1
ATOM 812 O O . VAL A 1 98 ? -2.074 3.825 4.232 1.00 93.50 98 VAL A O 1
ATOM 815 N N . SER A 1 99 ? -3.578 5.364 4.855 1.00 91.38 99 SER A N 1
ATOM 816 C CA . SER A 1 99 ? -3.651 6.016 3.541 1.00 91.38 99 SER A CA 1
ATOM 817 C C . SER A 1 99 ? -2.276 6.516 3.085 1.00 91.38 99 SER A C 1
ATOM 819 O O . SER A 1 99 ? -1.835 6.233 1.969 1.00 91.38 99 SER A O 1
ATOM 821 N N . THR A 1 100 ? -1.548 7.168 3.992 1.00 89.94 100 THR A N 1
ATOM 822 C CA . THR A 1 100 ? -0.188 7.665 3.760 1.00 89.94 100 THR A CA 1
ATOM 823 C C . THR A 1 100 ? 0.776 6.520 3.450 1.00 89.94 100 THR A C 1
ATOM 825 O O . THR A 1 100 ? 1.535 6.596 2.481 1.00 89.94 100 THR A O 1
ATOM 828 N N . LYS A 1 101 ? 0.702 5.413 4.205 1.00 90.44 101 LYS A N 1
ATOM 829 C CA . LYS A 1 101 ? 1.491 4.201 3.940 1.00 90.44 101 LYS A CA 1
ATOM 830 C C . LYS A 1 101 ? 1.233 3.651 2.539 1.00 90.44 101 LYS A C 1
ATOM 832 O O . LYS A 1 101 ? 2.183 3.389 1.802 1.00 90.44 101 LYS A O 1
ATOM 837 N N . LEU A 1 102 ? -0.035 3.477 2.170 1.00 94.75 102 LEU A N 1
ATOM 838 C CA . LEU A 1 102 ? -0.419 2.945 0.863 1.00 94.75 102 LEU A CA 1
ATOM 839 C C . LEU A 1 102 ? 0.064 3.846 -0.273 1.00 94.75 102 LEU A C 1
ATOM 841 O O . LEU A 1 102 ? 0.575 3.346 -1.272 1.00 94.75 102 LEU A O 1
ATOM 845 N N . ASN A 1 103 ? -0.044 5.165 -0.116 1.00 89.69 103 ASN A N 1
ATOM 846 C CA . ASN A 1 103 ? 0.452 6.114 -1.108 1.00 89.69 103 ASN A CA 1
ATOM 847 C C . ASN A 1 103 ? 1.972 6.014 -1.277 1.00 89.69 103 ASN A C 1
ATOM 849 O O . ASN A 1 103 ? 2.447 5.941 -2.406 1.00 89.69 103 ASN A O 1
ATOM 853 N N . SER A 1 104 ? 2.729 5.906 -0.182 1.00 89.56 104 SER A N 1
ATOM 854 C CA . SER A 1 104 ? 4.182 5.695 -0.239 1.00 89.56 104 SER A CA 1
ATOM 855 C C . SER A 1 104 ? 4.564 4.397 -0.968 1.00 89.56 104 SER A C 1
ATOM 857 O O . SER A 1 104 ? 5.434 4.409 -1.849 1.00 89.56 104 SER A O 1
ATOM 859 N N . LEU A 1 105 ? 3.873 3.288 -0.667 1.00 92.94 105 LEU A N 1
ATOM 860 C CA . LEU A 1 105 ? 4.076 1.998 -1.339 1.00 92.94 105 LEU A CA 1
ATOM 861 C C . LEU A 1 105 ? 3.801 2.102 -2.844 1.00 92.94 105 LEU A C 1
ATOM 863 O O . LEU A 1 105 ? 4.648 1.717 -3.650 1.00 92.94 105 LEU A O 1
ATOM 867 N N . ARG A 1 106 ? 2.659 2.687 -3.229 1.00 92.19 106 ARG A N 1
ATOM 868 C CA . ARG A 1 106 ? 2.279 2.896 -4.636 1.00 92.19 106 ARG A CA 1
ATOM 869 C C . ARG A 1 106 ? 3.297 3.762 -5.370 1.00 92.19 106 ARG A C 1
ATOM 871 O O . ARG A 1 106 ? 3.750 3.385 -6.444 1.00 92.19 106 ARG A O 1
ATOM 878 N N . SER A 1 107 ? 3.693 4.897 -4.795 1.00 88.50 107 SER A N 1
ATOM 879 C CA . SER A 1 107 ? 4.672 5.797 -5.415 1.00 88.50 107 SER A CA 1
ATOM 880 C C . SER A 1 107 ? 6.029 5.122 -5.600 1.00 88.50 107 SER A C 1
ATOM 882 O O . SER A 1 107 ? 6.675 5.305 -6.629 1.00 88.50 107 SER A O 1
ATOM 884 N N . THR A 1 108 ? 6.458 4.304 -4.636 1.00 89.94 108 THR A N 1
ATOM 885 C CA . THR A 1 108 ? 7.704 3.534 -4.748 1.00 89.94 108 THR A CA 1
ATOM 886 C C . THR A 1 108 ? 7.616 2.479 -5.844 1.00 89.94 108 THR A C 1
ATOM 888 O O . THR A 1 108 ? 8.501 2.431 -6.696 1.00 89.94 108 THR A O 1
ATOM 891 N N . TYR A 1 109 ? 6.525 1.714 -5.890 1.00 93.75 109 TYR A N 1
ATOM 892 C CA . TYR A 1 109 ? 6.284 0.733 -6.947 1.00 93.75 109 TYR A CA 1
ATOM 893 C C . TYR A 1 109 ? 6.252 1.374 -8.341 1.00 93.75 109 TYR A C 1
ATOM 895 O O . TYR A 1 109 ? 6.939 0.901 -9.238 1.00 93.75 109 TYR A O 1
ATOM 903 N N . ARG A 1 110 ? 5.553 2.504 -8.522 1.00 92.56 110 ARG A N 1
ATOM 904 C CA . ARG A 1 110 ? 5.495 3.231 -9.806 1.00 92.56 110 ARG A CA 1
ATOM 905 C C . ARG A 1 110 ? 6.865 3.651 -10.322 1.00 92.56 110 ARG A C 1
ATOM 907 O O . ARG A 1 110 ? 7.142 3.507 -11.511 1.00 92.56 110 ARG A O 1
ATOM 914 N N . ARG A 1 111 ? 7.729 4.171 -9.442 1.00 91.06 111 ARG A N 1
ATOM 915 C CA . ARG A 1 111 ? 9.097 4.566 -9.818 1.00 91.06 111 ARG A CA 1
ATOM 916 C C . ARG A 1 111 ? 9.917 3.366 -10.279 1.00 91.06 111 ARG A C 1
ATOM 918 O O . ARG A 1 111 ? 10.627 3.473 -11.272 1.00 91.06 111 ARG A O 1
ATOM 925 N N . GLU A 1 112 ? 9.811 2.241 -9.579 1.00 92.38 112 GLU A N 1
ATOM 926 C CA . GLU A 1 112 ? 10.494 1.002 -9.964 1.00 92.38 112 GLU A CA 1
ATOM 927 C C . GLU A 1 112 ? 9.947 0.443 -11.282 1.00 92.38 112 GLU A C 1
ATOM 929 O O . GLU A 1 112 ? 10.717 0.158 -12.195 1.00 92.38 112 GLU A O 1
ATOM 934 N N . LEU A 1 113 ? 8.622 0.395 -11.435 1.00 92.00 113 LEU A N 1
ATOM 935 C CA . LEU A 1 113 ? 7.950 -0.050 -12.654 1.00 92.00 113 LEU A CA 1
ATOM 936 C C . LEU A 1 113 ? 8.348 0.800 -13.869 1.00 92.00 113 LEU A C 1
ATOM 938 O O . LEU A 1 113 ? 8.555 0.267 -14.958 1.00 92.00 113 LEU A O 1
ATOM 942 N N . LYS A 1 114 ? 8.504 2.117 -13.689 1.00 90.81 114 LYS A N 1
ATOM 943 C CA . LYS A 1 114 ? 9.008 3.013 -14.735 1.00 90.81 114 LYS A CA 1
ATOM 944 C C . LYS A 1 114 ? 10.416 2.617 -15.190 1.00 90.81 114 LYS A C 1
ATOM 946 O O . LYS A 1 114 ? 10.624 2.482 -16.388 1.00 90.81 114 LYS A O 1
ATOM 951 N N . LYS A 1 115 ? 11.354 2.364 -14.268 1.00 91.12 115 LYS A N 1
ATOM 952 C CA . LYS A 1 115 ? 12.726 1.935 -14.617 1.00 91.12 115 LYS A CA 1
ATOM 953 C C . LYS A 1 115 ? 12.732 0.635 -15.422 1.00 91.12 115 LYS A C 1
ATOM 955 O O . LYS A 1 115 ? 13.459 0.530 -16.406 1.00 91.12 115 LYS A O 1
ATOM 960 N N . VAL A 1 116 ? 11.894 -0.329 -15.031 1.00 90.31 116 VAL A N 1
ATOM 961 C CA . VAL A 1 116 ? 11.728 -1.589 -15.772 1.00 90.31 116 VAL A CA 1
ATOM 962 C C . VAL A 1 116 ? 11.251 -1.304 -17.196 1.00 90.31 116 VAL A C 1
ATOM 964 O O . VAL A 1 116 ? 11.898 -1.727 -18.153 1.00 90.31 116 VAL A O 1
ATOM 967 N N . ARG A 1 117 ? 10.172 -0.528 -17.355 1.00 89.56 117 ARG A N 1
ATOM 968 C CA . ARG A 1 117 ? 9.615 -0.175 -18.673 1.00 89.56 117 ARG A CA 1
ATOM 969 C C . ARG A 1 117 ? 10.607 0.602 -19.547 1.00 89.56 117 ARG A C 1
ATOM 971 O O . ARG A 1 117 ? 10.729 0.304 -20.733 1.00 89.56 117 ARG A O 1
ATOM 978 N N . ASP A 1 118 ? 11.331 1.560 -18.973 1.00 88.25 118 ASP A N 1
ATOM 979 C CA . ASP A 1 118 ? 12.321 2.373 -19.688 1.00 88.25 118 ASP A CA 1
ATOM 980 C C . ASP A 1 118 ? 13.500 1.513 -20.181 1.00 88.25 118 ASP A C 1
ATOM 982 O O . ASP A 1 118 ? 13.968 1.694 -21.310 1.00 88.25 118 ASP A O 1
ATOM 986 N N . SER A 1 119 ? 13.930 0.520 -19.389 1.00 88.19 119 SER A N 1
ATOM 987 C CA . SER A 1 119 ? 14.967 -0.434 -19.810 1.00 88.19 119 SER A CA 1
ATOM 988 C C . SER A 1 119 ? 14.522 -1.300 -20.992 1.00 88.19 119 SER A C 1
ATOM 990 O O . SER A 1 119 ? 15.287 -1.489 -21.932 1.00 88.19 119 SER A O 1
ATOM 992 N N . MET A 1 120 ? 13.255 -1.733 -21.012 1.00 85.38 120 MET A N 1
ATOM 993 C CA . MET A 1 120 ? 12.688 -2.508 -22.123 1.00 85.38 120 MET A CA 1
ATOM 994 C C . MET A 1 120 ? 12.565 -1.674 -23.407 1.00 85.38 120 MET A C 1
ATOM 996 O O . MET A 1 120 ? 12.781 -2.180 -24.505 1.00 85.38 120 MET A O 1
ATOM 1000 N N . ARG A 1 121 ? 12.218 -0.384 -23.288 1.00 83.31 121 ARG A N 1
ATOM 1001 C CA . ARG A 1 121 ? 12.018 0.512 -24.440 1.00 83.31 121 ARG A CA 1
ATOM 1002 C C . ARG A 1 121 ? 13.323 0.917 -25.125 1.00 83.31 121 ARG A C 1
ATOM 1004 O O . ARG A 1 121 ? 13.306 1.219 -26.315 1.00 83.31 121 ARG A O 1
ATOM 1011 N N . SER A 1 122 ? 14.434 0.932 -24.394 1.00 76.69 122 SER A N 1
ATOM 1012 C CA . SER A 1 122 ? 15.721 1.437 -24.891 1.00 76.69 122 SER A CA 1
ATOM 1013 C C . SER A 1 122 ? 16.406 0.510 -25.910 1.00 76.69 122 SER A C 1
ATOM 1015 O O . SER A 1 122 ? 17.483 0.840 -26.394 1.00 76.69 122 SER A O 1
ATOM 1017 N N . GLY A 1 123 ? 15.784 -0.622 -26.277 1.00 64.25 123 GLY A N 1
ATOM 1018 C CA . GLY A 1 123 ? 16.244 -1.501 -27.363 1.00 64.25 123 GLY A CA 1
ATOM 1019 C C . GLY A 1 123 ? 17.565 -2.216 -27.081 1.00 64.25 123 GLY A C 1
ATOM 1020 O O . GLY A 1 123 ? 18.173 -2.777 -27.990 1.00 64.25 123 GLY A O 1
ATOM 1021 N N . ILE A 1 124 ? 18.014 -2.179 -25.830 1.00 61.75 124 ILE A N 1
ATOM 1022 C CA . ILE A 1 124 ? 19.198 -2.884 -25.366 1.00 61.75 124 ILE A CA 1
ATOM 1023 C C . ILE A 1 124 ? 18.856 -4.381 -25.359 1.00 61.75 124 ILE A C 1
ATOM 1025 O O . ILE A 1 124 ? 17.728 -4.748 -25.024 1.00 61.75 124 ILE A O 1
ATOM 1029 N N . GLY A 1 125 ? 19.776 -5.235 -25.820 1.00 61.53 125 GLY A N 1
ATOM 1030 C CA . GLY A 1 125 ? 19.547 -6.678 -25.953 1.00 61.53 125 GLY A CA 1
ATOM 1031 C C . GLY A 1 125 ? 18.950 -7.298 -24.683 1.00 61.53 125 GLY A C 1
ATOM 1032 O O . GLY A 1 125 ? 19.144 -6.783 -23.585 1.00 61.53 125 GLY A O 1
ATOM 1033 N N . SER A 1 126 ? 18.221 -8.408 -24.827 1.00 61.72 126 SER A N 1
ATOM 1034 C CA . SER A 1 126 ? 17.440 -9.061 -23.757 1.00 61.72 126 SER A CA 1
ATOM 1035 C C . SER A 1 126 ? 18.194 -9.334 -22.446 1.00 61.72 126 SER A C 1
ATOM 1037 O O . SER A 1 126 ? 17.551 -9.540 -21.420 1.00 61.72 126 SER A O 1
ATOM 1039 N N . ASP A 1 127 ? 19.527 -9.307 -22.470 1.00 62.59 127 ASP A N 1
ATOM 1040 C CA . ASP A 1 127 ? 20.400 -9.511 -21.313 1.00 62.59 127 ASP A CA 1
ATOM 1041 C C . ASP A 1 127 ? 20.574 -8.262 -20.417 1.00 62.59 127 ASP A C 1
ATOM 1043 O O . ASP A 1 127 ? 21.158 -8.370 -19.341 1.00 62.59 127 ASP A O 1
ATOM 1047 N N . GLU A 1 128 ? 20.043 -7.089 -20.798 1.00 73.75 128 GLU A N 1
ATOM 1048 C CA . GLU A 1 128 ? 20.216 -5.820 -20.057 1.00 73.75 128 GLU A CA 1
ATOM 1049 C C . GLU A 1 128 ? 18.906 -5.215 -19.506 1.00 73.75 128 GLU A C 1
ATOM 1051 O O . GLU A 1 128 ? 18.842 -4.031 -19.162 1.00 73.75 128 GLU A O 1
ATOM 1056 N N . VAL A 1 129 ? 17.834 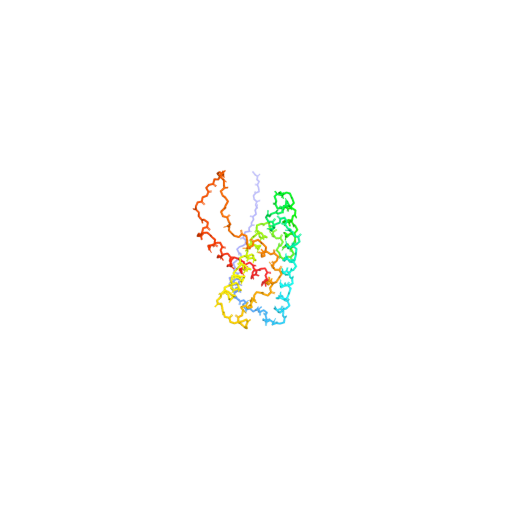-6.004 -19.387 1.00 83.06 129 VAL A N 1
ATOM 1057 C CA . VAL A 1 129 ? 16.587 -5.522 -18.766 1.00 83.06 129 VAL A CA 1
ATOM 1058 C C . VAL A 1 129 ? 16.817 -5.236 -17.279 1.00 83.06 129 VAL A C 1
ATOM 1060 O O . VAL A 1 129 ? 17.338 -6.068 -16.534 1.00 83.06 129 VAL A O 1
ATOM 1063 N N . TYR A 1 130 ? 16.393 -4.056 -16.824 1.00 90.00 130 TYR A N 1
ATOM 1064 C CA . TYR A 1 130 ? 16.534 -3.640 -15.433 1.00 90.00 130 TYR A CA 1
ATOM 1065 C C . TYR A 1 130 ? 15.757 -4.567 -14.492 1.00 90.00 130 TYR A C 1
ATOM 1067 O O . TYR A 1 130 ? 14.546 -4.750 -14.633 1.00 90.00 130 TYR A O 1
ATOM 1075 N N . VAL A 1 131 ? 16.452 -5.082 -13.475 1.00 90.38 131 VAL A N 1
ATOM 1076 C CA . VAL A 1 131 ? 15.856 -5.855 -12.382 1.00 90.38 131 VAL A CA 1
ATOM 1077 C C . VAL A 1 131 ? 15.529 -4.909 -11.215 1.00 90.38 131 VAL A C 1
ATOM 1079 O O . VAL A 1 131 ? 16.442 -4.253 -10.702 1.00 90.38 131 VAL A O 1
ATOM 1082 N N . PRO A 1 132 ? 14.260 -4.833 -10.761 1.00 92.44 132 PRO A N 1
ATOM 1083 C CA . PRO A 1 132 ? 13.863 -4.016 -9.614 1.00 92.44 132 PRO A CA 1
ATOM 1084 C C . PRO A 1 132 ? 14.693 -4.307 -8.366 1.00 92.44 132 PRO A C 1
ATOM 1086 O O . PRO A 1 132 ? 14.864 -5.462 -7.977 1.00 92.44 132 PRO A O 1
ATOM 1089 N N . SER A 1 133 ? 15.158 -3.258 -7.686 1.00 91.00 133 SER A N 1
ATOM 1090 C CA . SER A 1 133 ? 15.877 -3.409 -6.410 1.00 91.00 133 SER A CA 1
ATOM 1091 C C . SER A 1 133 ? 14.938 -3.473 -5.200 1.00 91.00 133 SER A C 1
ATOM 1093 O O . SER A 1 133 ? 15.353 -3.823 -4.091 1.00 91.00 133 SER A O 1
ATOM 1095 N N . LEU A 1 134 ? 13.662 -3.139 -5.398 1.00 91.69 134 LEU A N 1
ATOM 1096 C CA . LEU A 1 134 ? 12.633 -3.172 -4.369 1.00 91.69 134 LEU A CA 1
ATOM 1097 C C . LEU A 1 134 ? 12.268 -4.616 -4.003 1.00 91.69 134 LEU A C 1
ATOM 1099 O O . LEU A 1 134 ? 11.668 -5.346 -4.785 1.00 91.69 134 LEU A O 1
ATOM 1103 N N . TRP A 1 135 ? 12.585 -5.022 -2.775 1.00 94.56 135 TRP A N 1
ATOM 1104 C CA . TRP A 1 135 ? 12.487 -6.423 -2.353 1.00 94.56 135 TRP A CA 1
ATOM 1105 C C . TRP A 1 135 ? 11.051 -6.986 -2.292 1.00 94.56 135 TRP A C 1
ATOM 1107 O O . TRP A 1 135 ? 10.891 -8.202 -2.342 1.00 94.56 135 TRP A O 1
ATOM 1117 N N . TYR A 1 136 ? 10.026 -6.129 -2.207 1.00 94.00 136 TYR A N 1
ATOM 1118 C CA . TYR A 1 136 ? 8.596 -6.488 -2.287 1.00 94.00 136 TYR A CA 1
ATOM 1119 C C . TYR A 1 136 ? 7.953 -6.081 -3.622 1.00 94.00 136 TYR A C 1
ATOM 1121 O O . TYR A 1 136 ? 6.736 -5.929 -3.711 1.00 94.00 136 TYR A O 1
ATOM 1129 N N . TYR A 1 137 ? 8.750 -5.849 -4.671 1.00 94.75 137 TYR A N 1
ATOM 1130 C CA . TYR A 1 137 ? 8.237 -5.396 -5.968 1.00 94.75 137 TYR A CA 1
ATOM 1131 C C . TYR A 1 137 ? 7.141 -6.319 -6.518 1.00 94.75 137 TYR A C 1
ATOM 1133 O O . TYR A 1 137 ? 6.061 -5.847 -6.868 1.00 94.75 137 TYR A O 1
ATOM 1141 N N . ASN A 1 138 ? 7.396 -7.631 -6.516 1.00 94.94 138 ASN A N 1
ATOM 1142 C CA . ASN A 1 138 ? 6.459 -8.635 -7.026 1.00 94.94 138 ASN A CA 1
ATOM 1143 C C . ASN A 1 138 ? 5.165 -8.708 -6.199 1.00 94.94 138 ASN A C 1
ATOM 1145 O O . ASN A 1 138 ? 4.105 -9.006 -6.744 1.00 94.94 138 ASN A O 1
ATOM 1149 N N . ASP A 1 139 ? 5.225 -8.389 -4.903 1.00 96.00 139 ASP A N 1
ATOM 1150 C CA . ASP A 1 139 ? 4.052 -8.415 -4.023 1.00 96.00 139 ASP A CA 1
ATOM 1151 C C . ASP A 1 139 ? 3.041 -7.309 -4.392 1.00 96.00 139 ASP A C 1
ATOM 1153 O O . ASP A 1 139 ? 1.846 -7.447 -4.135 1.00 96.00 139 ASP A O 1
ATOM 1157 N N . LEU A 1 140 ? 3.500 -6.222 -5.032 1.00 95.94 140 LEU A N 1
ATOM 1158 C CA . LEU A 1 140 ? 2.678 -5.091 -5.485 1.00 95.94 140 LEU A CA 1
ATOM 1159 C C . LEU A 1 140 ? 2.254 -5.176 -6.960 1.00 95.94 140 LEU A C 1
ATOM 1161 O O . LEU A 1 140 ? 1.586 -4.265 -7.450 1.00 95.94 140 LEU A O 1
ATOM 1165 N N . ASP A 1 141 ? 2.579 -6.260 -7.668 1.00 94.19 141 ASP A N 1
ATOM 1166 C CA . ASP A 1 141 ? 2.351 -6.361 -9.116 1.00 94.19 141 ASP A CA 1
ATOM 1167 C C . ASP A 1 141 ? 0.866 -6.337 -9.519 1.00 94.19 141 ASP A C 1
ATOM 1169 O O . ASP A 1 141 ? 0.499 -5.912 -10.611 1.00 94.19 141 ASP A O 1
ATOM 1173 N N . PHE A 1 142 ? -0.034 -6.669 -8.588 1.00 94.00 142 PHE A N 1
ATOM 1174 C CA . PHE A 1 142 ? -1.480 -6.539 -8.798 1.00 94.00 142 PHE A CA 1
ATOM 1175 C C . PHE A 1 142 ? -1.935 -5.098 -9.100 1.00 94.00 142 PHE A C 1
ATOM 1177 O O . PHE A 1 142 ? -3.023 -4.898 -9.638 1.00 94.00 142 PHE A O 1
ATOM 1184 N N . LEU A 1 143 ? -1.116 -4.090 -8.778 1.00 93.12 143 LEU A N 1
ATOM 1185 C CA . LEU A 1 143 ? -1.387 -2.687 -9.096 1.00 93.12 143 LEU A CA 1
ATOM 1186 C C . LEU A 1 143 ? -1.114 -2.345 -10.567 1.00 93.12 143 LEU A C 1
ATOM 1188 O O . LEU A 1 143 ? -1.626 -1.339 -11.061 1.00 93.12 143 LEU A O 1
ATOM 1192 N N . GLN A 1 144 ? -0.347 -3.170 -11.287 1.00 89.50 144 GLN A N 1
ATOM 1193 C CA . GLN A 1 144 ? 0.040 -2.906 -12.673 1.00 89.50 144 GLN A CA 1
ATOM 1194 C C . GLN A 1 144 ? -1.168 -2.752 -13.606 1.00 89.50 144 GLN A C 1
ATOM 1196 O O . GLN A 1 144 ? -1.149 -1.904 -14.501 1.00 89.50 144 GLN A O 1
ATOM 1201 N N . GLU A 1 145 ? -2.242 -3.518 -13.366 1.00 81.06 145 GLU A N 1
ATOM 1202 C CA . GLU A 1 145 ? -3.489 -3.458 -14.144 1.00 81.06 145 GLU A CA 1
ATOM 1203 C C . GLU A 1 145 ? -4.063 -2.032 -14.187 1.00 81.06 145 GLU A C 1
ATOM 1205 O O . GLU A 1 145 ? -4.621 -1.627 -15.205 1.00 81.06 145 GLU A O 1
ATOM 1210 N N . GLN A 1 146 ? -3.897 -1.255 -13.114 1.00 75.75 146 GLN A N 1
ATOM 1211 C CA . GLN A 1 146 ? -4.356 0.133 -13.046 1.00 75.75 146 GLN A CA 1
ATOM 1212 C C . GLN A 1 146 ? -3.367 1.120 -13.666 1.00 75.75 146 GLN A C 1
ATOM 1214 O O . GLN A 1 146 ? -3.784 2.101 -14.270 1.00 75.75 146 GLN A O 1
ATOM 1219 N N . GLU A 1 147 ? -2.064 0.860 -1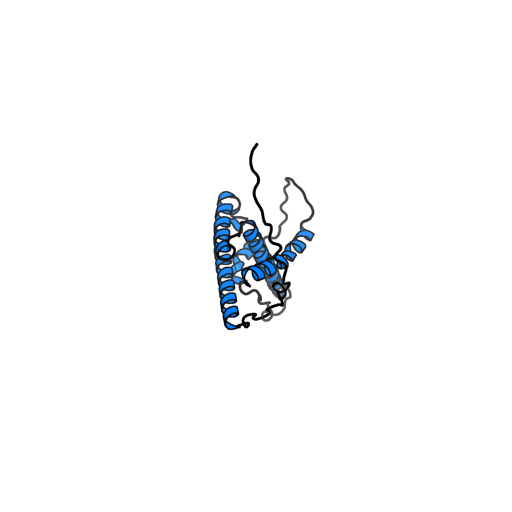3.556 1.00 72.88 147 GLU A N 1
ATOM 1220 C CA . GLU A 1 147 ? -1.020 1.739 -14.101 1.00 72.88 147 GLU A CA 1
ATOM 1221 C C . GLU A 1 147 ? -0.965 1.712 -15.633 1.00 72.88 147 GLU A C 1
ATOM 1223 O O . GLU A 1 147 ? -0.544 2.681 -16.258 1.00 72.88 147 GLU A O 1
ATOM 1228 N N . ASN A 1 148 ? -1.405 0.619 -16.259 1.00 65.94 148 ASN A N 1
ATOM 1229 C CA . ASN A 1 148 ? -1.533 0.525 -17.716 1.00 65.94 148 ASN A CA 1
ATOM 1230 C C . ASN A 1 148 ? -2.733 1.326 -18.268 1.00 65.94 148 ASN A C 1
ATOM 1232 O O . ASN A 1 148 ? -2.950 1.333 -19.476 1.00 65.94 148 ASN A O 1
ATOM 1236 N N . GLN A 1 149 ? -3.524 1.978 -17.406 1.00 58.28 149 GLN A N 1
ATOM 1237 C CA . GLN A 1 149 ? -4.768 2.671 -17.765 1.00 58.28 149 GLN A CA 1
ATOM 1238 C C . GLN A 1 149 ? -4.659 4.210 -17.721 1.00 58.28 149 GLN A C 1
ATOM 1240 O O . GLN A 1 149 ? -5.689 4.882 -17.713 1.00 58.28 149 GLN A O 1
ATOM 1245 N N . ALA A 1 150 ? -3.447 4.784 -17.710 1.00 48.84 150 ALA A N 1
ATOM 1246 C CA . ALA A 1 150 ? -3.254 6.232 -17.881 1.00 48.84 150 ALA A CA 1
ATOM 1247 C C . ALA A 1 150 ? -3.825 6.721 -19.240 1.00 48.84 150 ALA A C 1
ATOM 1249 O O . ALA A 1 150 ? -3.884 5.948 -20.197 1.00 48.84 150 ALA A O 1
ATOM 1250 N N . PRO A 1 151 ? -4.321 7.967 -19.319 1.00 46.19 151 PRO A N 1
ATOM 1251 C CA . PRO A 1 151 ? -5.653 8.261 -19.836 1.00 46.19 151 PRO A CA 1
ATOM 1252 C C . PRO A 1 151 ? -5.745 8.228 -21.364 1.00 46.19 151 PRO A C 1
ATOM 1254 O O . PRO A 1 151 ? -5.074 8.976 -22.070 1.00 46.19 151 PRO A O 1
ATOM 1257 N N . GLY A 1 152 ? -6.695 7.438 -21.864 1.00 42.97 152 GLY A N 1
ATOM 1258 C CA . GLY A 1 152 ? -7.422 7.810 -23.070 1.00 42.97 152 GLY A CA 1
ATOM 1259 C C . GLY A 1 152 ? -8.389 8.939 -22.717 1.00 42.97 152 GLY A C 1
ATOM 1260 O O . GLY A 1 152 ? -9.184 8.800 -21.787 1.00 42.97 152 GLY A O 1
ATOM 1261 N N . VAL A 1 153 ? -8.294 10.051 -23.447 1.00 46.12 153 VAL A N 1
ATOM 1262 C CA . VAL A 1 153 ? -9.279 11.140 -23.469 1.00 46.12 153 VAL A CA 1
ATOM 1263 C C . VAL A 1 153 ? -10.686 10.544 -23.487 1.00 46.12 153 VAL A C 1
ATOM 1265 O O . VAL A 1 153 ? -11.040 9.821 -24.416 1.00 46.12 153 VAL A O 1
ATOM 1268 N N . THR A 1 154 ? -11.492 10.849 -22.475 1.00 34.69 154 THR A N 1
ATOM 1269 C CA . THR A 1 154 ? -12.938 10.638 -22.549 1.00 34.69 154 THR A CA 1
ATOM 1270 C C . THR A 1 154 ? -13.615 11.970 -22.286 1.00 34.69 154 THR A C 1
ATOM 1272 O O . THR A 1 154 ? -13.704 12.455 -21.165 1.00 34.69 154 THR A O 1
ATOM 1275 N N . THR A 1 155 ? -14.016 12.597 -23.388 1.00 40.44 155 THR A N 1
ATOM 1276 C CA . THR A 1 155 ? -15.024 13.648 -23.443 1.00 40.44 155 THR A CA 1
ATOM 1277 C C . THR A 1 155 ? -16.256 13.191 -22.666 1.00 40.44 155 THR A C 1
ATOM 1279 O O . THR A 1 155 ? -16.805 12.137 -22.982 1.00 40.44 155 THR A O 1
ATOM 1282 N N . LEU A 1 156 ? -16.659 13.955 -21.652 1.00 42.59 156 LEU A N 1
ATOM 1283 C CA . LEU A 1 156 ? -17.985 14.572 -21.502 1.00 42.59 156 LEU A CA 1
ATOM 1284 C C . LEU A 1 156 ? -18.045 15.276 -20.135 1.00 42.59 156 LEU A C 1
ATOM 1286 O O . LEU A 1 156 ? -17.675 14.708 -19.110 1.00 42.59 156 LEU A O 1
ATOM 1290 N N . GLU A 1 157 ? -18.446 16.544 -20.176 1.00 49.50 157 GLU A N 1
ATOM 1291 C CA . GLU A 1 157 ? -18.497 17.506 -19.075 1.00 49.50 157 GLU A CA 1
ATOM 1292 C C . GLU A 1 157 ? -19.382 17.064 -17.894 1.00 49.50 157 GLU A C 1
ATOM 1294 O O . GLU A 1 157 ? -20.509 16.633 -18.115 1.00 49.50 157 GLU A O 1
ATOM 1299 N N . ASP A 1 158 ? -18.905 17.252 -16.653 1.00 35.50 158 ASP A N 1
ATOM 1300 C CA . ASP A 1 158 ? -19.628 18.003 -15.605 1.00 35.50 158 ASP A CA 1
ATOM 1301 C C . ASP A 1 158 ? -18.684 18.351 -14.418 1.00 35.50 158 ASP A C 1
ATOM 1303 O O . ASP A 1 158 ? -17.871 17.532 -13.997 1.00 35.50 158 ASP A O 1
ATOM 1307 N N . TYR A 1 159 ? -18.777 19.597 -13.940 1.00 41.22 159 TYR A N 1
ATOM 1308 C CA . TYR A 1 159 ? -17.942 20.403 -13.007 1.00 41.22 159 TYR A CA 1
ATOM 1309 C C . TYR A 1 159 ? -17.284 19.679 -11.793 1.00 41.22 159 TYR A C 1
ATOM 1311 O O . TYR A 1 159 ? -17.879 18.778 -11.212 1.00 41.22 159 TYR A O 1
ATOM 1319 N N . ARG A 1 160 ? -16.100 20.052 -11.257 1.00 38.25 160 ARG A N 1
ATOM 1320 C CA . ARG A 1 160 ? -15.570 21.389 -10.884 1.00 38.25 160 ARG A CA 1
ATOM 1321 C C . ARG A 1 160 ? -14.046 21.325 -10.577 1.00 38.25 160 ARG A C 1
ATOM 1323 O O . ARG A 1 160 ? -13.632 20.392 -9.902 1.00 38.25 160 ARG A O 1
ATOM 1330 N N . GLU A 1 161 ? -13.308 22.334 -11.073 1.00 40.06 161 GLU A N 1
ATOM 1331 C CA . GLU A 1 161 ? -12.026 22.970 -10.639 1.00 40.06 161 GLU A CA 1
ATOM 1332 C C . GLU A 1 161 ? -11.023 22.113 -9.824 1.00 40.06 161 GLU A C 1
ATOM 1334 O O . GLU A 1 161 ? -11.350 21.602 -8.765 1.00 4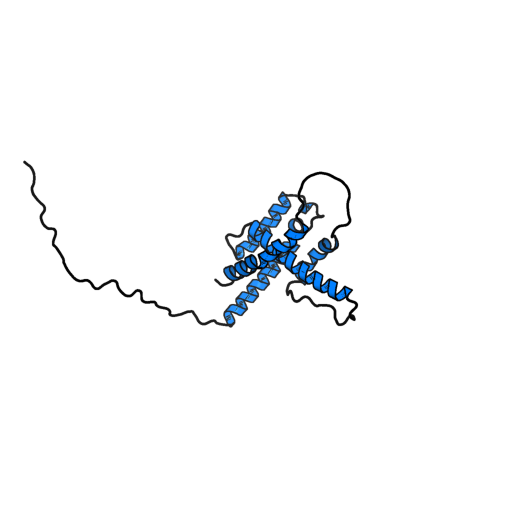0.06 161 GLU A O 1
ATOM 1339 N N . GLU A 1 162 ? -9.754 21.949 -10.213 1.00 33.47 162 GLU A N 1
ATOM 1340 C CA . GLU A 1 162 ? -8.786 23.033 -10.392 1.00 33.47 162 GLU A CA 1
ATOM 1341 C C . GLU A 1 162 ? -7.506 22.528 -11.091 1.00 33.47 162 GLU A C 1
ATOM 1343 O O . GLU A 1 162 ? -7.012 21.425 -10.858 1.00 33.47 162 GLU A O 1
ATOM 1348 N N . ASN A 1 163 ? -6.952 23.388 -11.940 1.00 35.03 163 ASN A N 1
ATOM 1349 C CA . ASN A 1 163 ? -5.642 23.252 -12.559 1.00 35.03 163 ASN A CA 1
ATOM 1350 C C . ASN A 1 163 ? -4.544 23.227 -11.480 1.00 35.03 163 ASN A C 1
ATOM 1352 O O . ASN A 1 163 ? -4.207 24.288 -10.962 1.00 35.03 163 ASN A O 1
ATOM 1356 N N . GLN A 1 164 ? -3.989 22.053 -11.156 1.00 33.31 164 GLN A N 1
ATOM 1357 C CA . GLN A 1 164 ? -2.733 21.917 -10.386 1.00 33.31 164 GLN A CA 1
ATOM 1358 C C . GLN A 1 164 ? -2.114 20.499 -10.400 1.00 33.31 164 GLN A C 1
ATOM 1360 O O . GLN A 1 164 ? -1.157 20.229 -9.680 1.00 33.31 164 GLN A O 1
ATOM 1365 N N . GLU A 1 165 ? -2.620 19.552 -11.194 1.00 39.88 165 GLU A N 1
ATOM 1366 C CA . GLU A 1 165 ? -2.288 18.131 -10.979 1.00 39.88 165 GLU A CA 1
ATOM 1367 C C . GLU A 1 165 ? -0.937 17.662 -11.558 1.00 39.88 165 GLU A C 1
ATOM 1369 O O . GLU A 1 165 ? -0.422 16.636 -11.110 1.00 39.88 165 GLU A O 1
ATOM 1374 N N . GLU A 1 166 ? -0.299 18.406 -12.470 1.00 39.62 166 GLU A N 1
ATOM 1375 C CA . GLU A 1 166 ? 1.023 18.011 -13.000 1.00 39.62 166 GLU A CA 1
ATOM 1376 C C . GLU A 1 166 ? 2.205 18.426 -12.107 1.00 39.62 166 GLU A C 1
ATOM 1378 O O . GLU A 1 166 ? 3.227 17.738 -12.094 1.00 39.62 166 GLU A O 1
ATOM 1383 N N . GLU A 1 167 ? 2.068 19.474 -11.290 1.00 34.22 167 GLU A N 1
ATOM 1384 C CA . GLU A 1 167 ? 3.134 19.919 -10.375 1.00 34.22 167 GLU A CA 1
ATOM 1385 C C . GLU A 1 167 ? 2.995 19.274 -8.979 1.00 34.22 167 GLU A C 1
ATOM 1387 O O . GLU A 1 167 ? 3.981 18.845 -8.369 1.00 34.22 167 GLU A O 1
ATOM 1392 N N . VAL A 1 168 ? 1.754 19.046 -8.525 1.00 39.41 168 VAL A N 1
ATOM 1393 C CA . VAL A 1 168 ? 1.441 18.459 -7.208 1.00 39.41 168 VAL A CA 1
ATOM 1394 C C . VAL A 1 168 ? 1.870 16.988 -7.095 1.00 39.41 168 VAL A C 1
ATOM 1396 O O . VAL A 1 168 ? 2.263 16.535 -6.016 1.00 39.41 168 VAL A O 1
ATOM 1399 N N . PHE A 1 169 ? 1.882 16.219 -8.190 1.00 37.75 169 PHE A N 1
ATOM 1400 C CA . PHE A 1 169 ? 2.262 14.798 -8.135 1.00 37.75 169 PHE A CA 1
ATOM 1401 C C . PHE A 1 169 ? 3.744 14.589 -7.764 1.00 37.75 169 PHE A C 1
ATOM 1403 O O . PHE A 1 169 ? 4.100 13.580 -7.145 1.00 37.75 169 PHE A O 1
ATOM 1410 N N . SER A 1 170 ? 4.606 15.560 -8.089 1.00 41.69 170 SER A N 1
ATOM 1411 C CA . SER A 1 170 ? 6.028 15.555 -7.726 1.00 41.69 170 SER A CA 1
ATOM 1412 C C . SER A 1 170 ? 6.246 15.968 -6.265 1.00 41.69 170 SER A C 1
ATOM 1414 O O . SER A 1 170 ? 7.003 15.314 -5.544 1.00 41.69 170 SER A O 1
ATOM 1416 N N . GLU A 1 171 ? 5.519 16.972 -5.765 1.00 40.00 171 GLU A N 1
ATOM 1417 C CA . GLU A 1 171 ? 5.648 17.426 -4.371 1.00 40.00 171 GLU A CA 1
ATOM 1418 C C . GLU A 1 171 ? 5.064 16.442 -3.348 1.00 40.00 171 GLU A C 1
ATOM 1420 O O . GLU A 1 171 ? 5.646 16.244 -2.278 1.00 40.00 171 GLU A O 1
ATOM 1425 N N . VAL A 1 172 ? 4.004 15.702 -3.693 1.00 46.69 172 VAL A N 1
ATOM 1426 C CA . VAL A 1 172 ? 3.473 14.624 -2.833 1.00 46.69 172 VAL A CA 1
ATOM 1427 C C . VAL A 1 172 ? 4.497 13.489 -2.643 1.00 46.69 172 VAL A C 1
ATOM 1429 O O . VAL A 1 172 ? 4.471 12.787 -1.624 1.00 46.69 172 VAL A O 1
ATOM 1432 N N . CYS A 1 173 ? 5.459 13.335 -3.563 1.00 41.06 173 CYS A N 1
ATOM 1433 C CA . CYS A 1 173 ? 6.534 12.344 -3.467 1.00 41.06 173 CYS A CA 1
ATOM 1434 C C . CYS A 1 173 ? 7.623 12.691 -2.431 1.00 41.06 173 CYS A C 1
ATOM 1436 O O . CYS A 1 173 ? 8.390 11.796 -2.058 1.00 41.06 173 CYS A O 1
ATOM 1438 N N . ASN A 1 174 ? 7.663 13.919 -1.894 1.00 40.09 174 ASN A N 1
ATOM 1439 C CA . ASN A 1 174 ? 8.591 14.302 -0.817 1.00 40.09 174 ASN A CA 1
ATOM 1440 C C . ASN A 1 174 ? 8.199 13.746 0.566 1.00 40.09 174 ASN A C 1
ATOM 1442 O O . ASN A 1 174 ? 9.010 13.751 1.495 1.00 40.09 174 ASN A O 1
ATOM 1446 N N . ASN A 1 175 ? 7.018 13.132 0.702 1.00 45.44 175 ASN A N 1
ATOM 1447 C CA . ASN A 1 175 ? 6.602 12.454 1.938 1.00 45.44 175 ASN A CA 1
ATOM 1448 C C . ASN A 1 175 ? 7.378 11.157 2.242 1.00 45.44 175 ASN A C 1
ATOM 1450 O O . ASN A 1 175 ? 7.166 10.526 3.280 1.00 45.44 175 ASN A O 1
ATOM 1454 N N . ASN A 1 176 ? 8.338 10.783 1.390 1.00 48.09 176 ASN A N 1
ATOM 1455 C CA . ASN A 1 176 ? 9.314 9.742 1.702 1.00 48.09 176 ASN A CA 1
ATOM 1456 C C . ASN A 1 176 ? 10.149 10.100 2.953 1.00 48.09 176 ASN A C 1
ATOM 1458 O O . ASN A 1 176 ? 10.600 9.205 3.663 1.00 48.09 176 ASN A O 1
ATOM 1462 N N . LEU A 1 177 ? 10.300 11.391 3.286 1.00 47.50 177 LEU A N 1
ATOM 1463 C CA . LEU A 1 177 ? 10.936 11.818 4.536 1.00 47.50 177 LEU A CA 1
ATOM 1464 C C . LEU A 1 177 ? 10.064 11.503 5.759 1.00 47.50 177 LEU A C 1
ATOM 1466 O O . LEU A 1 177 ? 10.574 10.987 6.749 1.00 47.50 177 LEU A O 1
ATOM 1470 N N . LEU A 1 178 ? 8.753 11.736 5.676 1.00 46.84 178 LEU A N 1
ATOM 1471 C CA . LEU A 1 178 ? 7.799 11.476 6.760 1.00 46.84 178 LEU A CA 1
ATOM 1472 C C . LEU A 1 178 ? 7.686 9.976 7.049 1.00 46.84 178 LEU A C 1
ATOM 1474 O O . LEU A 1 178 ? 7.676 9.574 8.205 1.00 46.84 178 LEU A O 1
ATOM 1478 N N . PHE A 1 179 ? 7.710 9.141 6.009 1.00 52.47 179 PHE A N 1
ATOM 1479 C CA . PHE A 1 179 ? 7.677 7.688 6.152 1.00 52.47 179 PHE A CA 1
ATOM 1480 C C . PHE A 1 179 ? 9.011 7.089 6.612 1.00 52.47 179 PHE A C 1
ATOM 1482 O O . PHE A 1 179 ? 9.015 6.247 7.505 1.00 52.47 179 PHE A O 1
ATOM 1489 N N . ASN A 1 180 ? 10.149 7.534 6.066 1.00 50.41 180 ASN A N 1
ATOM 1490 C CA . ASN A 1 180 ? 11.455 7.104 6.569 1.00 50.41 180 ASN A CA 1
ATOM 1491 C C . ASN A 1 180 ? 11.645 7.537 8.024 1.00 50.41 180 ASN A C 1
ATOM 1493 O O . ASN A 1 180 ? 12.176 6.771 8.816 1.00 50.41 180 ASN A O 1
ATOM 1497 N N . THR A 1 181 ? 11.157 8.718 8.404 1.00 51.97 181 THR A N 1
ATOM 1498 C CA . THR A 1 181 ? 11.156 9.177 9.799 1.00 51.97 181 THR A CA 1
ATOM 1499 C C . THR A 1 181 ? 10.195 8.347 10.655 1.00 51.97 181 THR A C 1
ATOM 1501 O O . THR A 1 181 ? 10.580 7.905 11.728 1.00 51.97 181 THR A O 1
ATOM 1504 N N . TYR A 1 182 ? 8.989 8.041 10.168 1.00 53.16 182 TYR A N 1
ATOM 1505 C CA . TYR A 1 182 ? 7.983 7.250 10.887 1.00 53.16 182 TYR A CA 1
ATOM 1506 C C . TYR A 1 182 ? 8.402 5.784 11.087 1.00 53.16 182 TYR A C 1
ATOM 1508 O O . TYR A 1 182 ? 8.327 5.290 12.208 1.00 53.16 182 TYR A O 1
ATOM 1516 N N . ASN A 1 183 ? 8.945 5.105 10.067 1.00 55.00 183 ASN A N 1
ATOM 1517 C CA . ASN A 1 183 ? 9.528 3.772 10.264 1.00 55.00 183 ASN A CA 1
ATOM 1518 C C . ASN A 1 183 ? 10.775 3.845 11.156 1.00 55.00 183 ASN A C 1
ATOM 1520 O O . ASN A 1 183 ? 10.944 3.006 12.029 1.00 55.00 183 ASN A O 1
ATOM 1524 N N . ASN A 1 184 ? 11.632 4.864 11.015 1.00 55.97 184 ASN A N 1
ATOM 1525 C CA . ASN A 1 184 ? 12.761 5.008 11.936 1.00 55.97 184 ASN A CA 1
ATOM 1526 C C . ASN A 1 184 ? 12.312 5.258 13.387 1.00 55.97 184 ASN A C 1
ATOM 1528 O O . ASN A 1 184 ? 13.045 4.890 14.292 1.00 55.97 184 ASN A O 1
ATOM 1532 N N . LEU A 1 185 ? 11.148 5.857 13.643 1.00 55.59 185 LEU A N 1
ATOM 1533 C CA . LEU A 1 185 ? 10.652 6.099 15.003 1.00 55.59 185 LEU A CA 1
ATOM 1534 C C . LEU A 1 185 ? 9.921 4.883 15.597 1.00 55.59 185 LEU A C 1
ATOM 1536 O O . LEU A 1 185 ? 10.104 4.591 16.774 1.00 55.59 185 LEU A O 1
ATOM 1540 N N . LEU A 1 186 ? 9.141 4.148 14.800 1.00 55.28 186 LEU A N 1
ATOM 1541 C CA . LEU A 1 186 ? 8.439 2.928 15.236 1.00 55.28 186 LEU A CA 1
ATOM 1542 C C . LEU A 1 186 ? 9.348 1.697 15.307 1.00 55.28 186 LEU A C 1
ATOM 1544 O O . LEU A 1 186 ? 9.149 0.809 16.134 1.00 55.28 186 LEU A O 1
ATOM 1548 N N . PHE A 1 187 ? 10.377 1.654 14.462 1.00 49.59 187 PHE A N 1
ATOM 1549 C CA . PHE A 1 187 ? 11.325 0.551 14.371 1.00 49.59 187 PHE A CA 1
ATOM 1550 C C . PHE A 1 187 ? 12.741 0.913 14.879 1.00 49.59 187 PHE A C 1
ATOM 1552 O O . PHE A 1 187 ? 13.664 0.159 14.590 1.00 49.59 187 PHE A O 1
ATOM 1559 N N . ASN A 1 188 ? 12.941 1.971 15.690 1.00 43.41 188 ASN A N 1
ATOM 1560 C CA . ASN A 1 188 ? 14.182 2.151 16.486 1.00 43.41 188 ASN A CA 1
ATOM 1561 C C . ASN A 1 188 ? 13.987 2.434 17.996 1.00 43.41 188 ASN A C 1
ATOM 1563 O O . ASN A 1 188 ? 14.978 2.696 18.679 1.00 43.41 188 ASN A O 1
ATOM 1567 N N . THR A 1 189 ? 12.766 2.374 18.533 1.00 41.78 189 THR A N 1
ATOM 1568 C CA . THR A 1 189 ? 12.503 2.409 19.989 1.00 41.78 189 THR A CA 1
ATOM 1569 C C . THR A 1 189 ? 12.620 1.048 20.654 1.00 41.78 189 THR A C 1
ATOM 1571 O O . THR A 1 189 ? 12.486 0.031 19.929 1.00 41.78 189 THR A O 1
#

Sequence (189 aa):
FGKQHCHSVAKLHLPITAVFCLQTNKSQIPQNNKMDQKSRKESEKQFIKEFIQLYRECPEVWKVKSDGYKDRNKRDQAYLKLVNKMKEFDPCADKNTVSTKLNSLRSTYRRELKKVRDSMRSGIGSDEVYVPSLWYYNDLDFLQEQENQAPGVTTLEDYREENQEEEVFSEVCNNNLLFNTYNNLLFNT

Secondary structure (DSSP, 8-state):
-----------------SS--------------HHHHHHHHHHHHHHHHHHHHHHHT-HHHH-TTSHHHH-HHHHHHHHHHHHHHHTTT-TT--HHHHHHHHHHHHHHHHHHHHHHHHHHHTT--GGGPPPP--TTTGGGGGGHHHHTTPPP------------HHHHHHHGGGGHHHHHHHHHHHS--

pLDDT: mean 71.99, std 22.43, range [33.31, 97.56]

InterPro domains:
  IPR006578 MADF domain [PF10545] (51-143)
  IPR006578 MADF domain [PS51029] (50-148)

Radius of gyration: 29.48 Å; chains: 1; bounding box: 47×48×106 Å